Protein AF-A0A2P6N8T9-F1 (afdb_monomer_lite)

pLDDT: mean 80.25, std 14.9, range [38.75, 97.69]

Radius of gyration: 28.56 Å; chains: 1; bounding box: 69×52×88 Å

Sequence (297 aa):
MPVEGLPLPDIPFAPVVKDMVCFDLGSYGQKDAIMMLKRRGIVDSWYQGAGETGSIDMIRWLEDNEIPHLSQDMSLDQFVGSMDTFRWGLEHSLRLPTFRYEALYEAALRAGCTEYKIMDYCLNALGHFVDAGRNFAPTPDTKFELKMINQVIQSAIDHKYLTRDTRFPAVFYLTVQHLPIIQWMHERQVLHPDFYLHAATEDALEIVQWANVYDKSDEQVYTVLINLSHDVTKYNIEVLEWLLQRRWKKSEAEVQQWFDKEYEDITKEWLEHLWEYGMDEERGRKRKKGEEEEEDE

Foldseek 3Di:
DDDPPDDDDDDPDDPVNLQVVLLVCLLVVVPVVVVVCVVVVDAYDSLLSCQLLQNVVSVVVCVVVVRDDPLVPDDLLSRLLEPNSSVVSVVRNPDDDPDDLLSNLQSNLVSLPLPVVSVVVSVVVCVVPPDPDDADDDDCPVPDDPVSVVSNVVSCVVVPVQALCDDHDLPDLDALVCQVVLVVCVVVNRHHLCPVLSCQQRLHQVSVVVSCVPDDDLVRSLVSQLVVCPDLVGHNLVNLLVSLCVQVVDDSVVSVVVVPDDSVPSDSVSSVCCNVPNPPPVVVVVVVVVVVVVVVD

Structure (mmCIF, N/CA/C/O backbone):
data_AF-A0A2P6N8T9-F1
#
_entry.id   AF-A0A2P6N8T9-F1
#
loop_
_atom_site.group_PDB
_atom_site.id
_atom_site.type_symbol
_atom_site.label_atom_id
_atom_site.label_alt_id
_atom_site.label_comp_id
_atom_site.label_asym_id
_atom_site.label_entity_id
_atom_site.label_seq_id
_atom_site.pdbx_PDB_ins_code
_atom_site.Cartn_x
_atom_site.Cartn_y
_atom_site.Cartn_z
_atom_site.occupancy
_atom_site.B_iso_or_equiv
_atom_site.auth_seq_id
_atom_site.auth_comp_id
_atom_site.auth_asym_id
_atom_site.auth_atom_id
_atom_site.pdbx_PDB_model_num
ATOM 1 N N . MET A 1 1 ? 14.075 26.321 -35.747 1.00 40.00 1 MET A N 1
ATOM 2 C CA . MET A 1 1 ? 15.440 26.241 -36.309 1.00 40.00 1 MET A CA 1
ATOM 3 C C . MET A 1 1 ? 16.387 26.943 -35.348 1.00 40.00 1 MET A C 1
ATOM 5 O O . MET A 1 1 ? 16.113 28.097 -35.039 1.00 40.00 1 MET A O 1
ATOM 9 N N . PRO A 1 2 ? 17.412 26.267 -34.805 1.00 46.03 2 PRO A N 1
ATOM 10 C CA . PRO A 1 2 ? 18.413 26.921 -33.970 1.00 46.03 2 PRO A CA 1
ATOM 11 C C . PRO A 1 2 ? 19.260 27.874 -34.823 1.00 46.03 2 PRO A C 1
ATOM 13 O O . PRO A 1 2 ? 19.568 27.576 -35.973 1.00 46.03 2 PRO A O 1
ATOM 16 N N . VAL A 1 3 ? 19.592 29.036 -34.264 1.00 49.53 3 VAL A N 1
ATOM 17 C CA . VAL A 1 3 ? 20.449 30.042 -34.901 1.00 49.53 3 VAL A CA 1
ATOM 18 C C . VAL A 1 3 ? 21.892 29.544 -34.813 1.00 49.53 3 VAL A C 1
ATOM 20 O O . VAL A 1 3 ? 22.428 29.413 -33.713 1.00 49.53 3 VAL A O 1
ATOM 23 N N . GLU A 1 4 ? 22.507 29.222 -35.952 1.00 55.16 4 GLU A N 1
ATOM 24 C CA . GLU A 1 4 ? 23.933 28.887 -36.013 1.00 55.16 4 GLU A CA 1
ATOM 25 C C . GLU A 1 4 ? 24.763 30.071 -35.488 1.00 55.16 4 GLU A C 1
ATOM 27 O O . GLU A 1 4 ? 24.636 31.191 -35.977 1.00 55.16 4 GLU A O 1
ATOM 32 N N . GLY A 1 5 ? 25.605 29.832 -34.477 1.00 68.00 5 GLY A N 1
ATOM 33 C CA . GLY A 1 5 ? 26.621 30.793 -34.025 1.00 68.00 5 GLY A CA 1
ATOM 34 C C . GLY A 1 5 ? 26.432 31.414 -32.638 1.00 68.00 5 GLY A C 1
ATOM 35 O O . GLY A 1 5 ? 27.324 32.133 -32.195 1.00 68.00 5 GLY A O 1
ATOM 36 N N . LEU A 1 6 ? 25.343 31.132 -31.915 1.00 51.69 6 LEU A N 1
ATOM 37 C CA . LEU A 1 6 ? 25.253 31.508 -30.498 1.00 51.69 6 LEU A CA 1
ATOM 38 C C . LEU A 1 6 ? 25.839 30.395 -29.613 1.00 51.69 6 LEU A C 1
ATOM 40 O O . LEU A 1 6 ? 25.449 29.236 -29.785 1.00 51.69 6 LEU A O 1
ATOM 44 N N . PRO A 1 7 ? 26.749 30.707 -28.664 1.00 58.75 7 PRO A N 1
ATOM 45 C CA . PRO A 1 7 ? 27.170 29.735 -27.665 1.00 58.75 7 PRO A CA 1
ATOM 46 C C . PRO A 1 7 ? 25.928 29.285 -26.897 1.00 58.75 7 PRO A C 1
ATOM 48 O O . PRO A 1 7 ? 25.202 30.099 -26.323 1.00 58.75 7 PRO A O 1
ATOM 51 N N . LEU A 1 8 ? 25.641 27.985 -26.958 1.00 57.28 8 LEU A N 1
ATOM 52 C CA . LEU A 1 8 ? 24.518 27.406 -26.236 1.00 57.28 8 LEU A CA 1
ATOM 53 C C . LEU A 1 8 ? 24.784 27.606 -24.739 1.00 57.28 8 LEU A C 1
ATOM 55 O O . LEU A 1 8 ? 25.859 27.218 -24.285 1.00 57.28 8 LEU A O 1
ATOM 59 N N . PRO A 1 9 ? 23.854 28.213 -23.981 1.00 63.72 9 PRO A N 1
ATOM 60 C CA . PRO A 1 9 ? 24.055 28.426 -22.557 1.00 63.72 9 PRO A CA 1
ATOM 61 C C . PRO A 1 9 ? 24.313 27.082 -21.874 1.00 63.72 9 PRO A C 1
ATOM 63 O O . PRO A 1 9 ? 23.620 26.094 -22.169 1.00 63.72 9 PRO A O 1
ATOM 66 N N . ASP A 1 10 ? 25.307 27.055 -20.981 1.00 72.19 10 ASP A N 1
ATOM 67 C CA . ASP A 1 10 ? 25.461 25.983 -20.004 1.00 72.19 10 ASP A CA 1
ATOM 68 C C . ASP A 1 10 ? 24.122 25.871 -19.288 1.00 72.19 10 ASP A C 1
ATOM 70 O O . ASP A 1 10 ? 23.645 26.842 -18.701 1.00 72.19 10 ASP A O 1
ATOM 74 N N . ILE A 1 11 ? 23.459 24.724 -19.422 1.00 66.69 11 ILE A N 1
ATOM 75 C CA . ILE A 1 11 ? 22.227 24.468 -18.686 1.00 66.69 11 ILE A CA 1
ATOM 76 C C . ILE A 1 11 ? 22.672 23.779 -17.398 1.00 66.69 11 ILE A C 1
ATOM 78 O O . ILE A 1 11 ? 23.047 22.605 -17.458 1.00 66.69 11 ILE A O 1
ATOM 82 N N . PRO A 1 12 ? 22.686 24.473 -16.246 1.00 73.12 12 PRO A N 1
ATOM 83 C CA . PRO A 1 12 ? 23.030 23.858 -14.979 1.00 73.12 12 PRO A CA 1
ATOM 84 C C . PRO A 1 12 ? 21.826 23.047 -14.505 1.00 73.12 12 PRO A C 1
ATOM 86 O O . PRO A 1 12 ? 21.065 23.477 -13.640 1.00 73.12 12 PRO A O 1
ATOM 89 N N . PHE A 1 13 ? 21.616 21.870 -15.089 1.00 74.00 13 PHE A N 1
ATOM 90 C CA . PHE A 1 13 ? 20.754 20.900 -14.436 1.00 74.00 13 PHE A CA 1
ATOM 91 C C . PHE A 1 13 ? 21.464 20.447 -13.164 1.00 74.00 13 PHE A C 1
ATOM 93 O O . PHE A 1 13 ? 22.600 19.971 -13.208 1.00 74.00 13 PHE A O 1
ATOM 100 N N . ALA A 1 14 ? 20.792 20.588 -12.022 1.00 82.31 14 ALA A N 1
ATOM 101 C CA . ALA A 1 14 ? 21.169 19.805 -10.857 1.00 82.31 14 ALA A CA 1
ATOM 102 C C . ALA A 1 14 ? 21.139 18.315 -11.262 1.00 82.31 14 ALA A C 1
ATOM 104 O O . ALA A 1 14 ? 20.230 17.938 -12.007 1.00 82.31 14 ALA A O 1
ATOM 105 N N . PRO A 1 15 ? 22.078 17.469 -10.796 1.00 79.94 15 PRO A N 1
ATOM 106 C CA . PRO A 1 15 ? 22.181 16.072 -11.231 1.00 79.94 15 PRO A CA 1
ATOM 107 C C . PRO A 1 15 ? 20.842 15.318 -11.226 1.00 79.94 15 PRO A C 1
ATOM 109 O O . PRO A 1 15 ? 20.469 14.735 -12.233 1.00 79.94 15 PRO A O 1
ATOM 112 N N . VAL A 1 16 ? 20.048 15.471 -10.160 1.00 76.38 16 VAL A N 1
ATOM 113 C CA . VAL A 1 16 ? 18.721 14.840 -10.010 1.00 76.38 16 VAL A CA 1
ATOM 114 C C . VAL A 1 16 ? 17.726 15.259 -11.101 1.00 76.38 16 VAL A C 1
ATOM 116 O O . VAL A 1 16 ? 16.945 14.446 -11.584 1.00 76.38 16 VAL A O 1
ATOM 119 N N . VAL A 1 17 ? 17.744 16.531 -11.509 1.00 83.44 17 VAL A N 1
ATOM 120 C CA . VAL A 1 17 ? 16.856 17.032 -12.571 1.00 83.44 17 VAL A CA 1
ATOM 121 C C . VAL A 1 17 ? 17.297 16.491 -13.930 1.00 83.44 17 VAL A C 1
ATOM 123 O O . VAL A 1 17 ? 16.458 16.261 -14.796 1.00 83.44 17 VAL A O 1
ATOM 126 N N . LYS A 1 18 ? 18.604 16.268 -14.114 1.00 84.94 18 LYS A N 1
ATOM 127 C CA . LYS A 1 18 ? 19.162 15.723 -15.354 1.00 84.94 18 LYS A CA 1
ATOM 128 C C . LYS A 1 18 ? 18.629 14.313 -15.609 1.00 84.94 18 LYS A C 1
ATOM 130 O O . LYS A 1 18 ? 18.049 14.084 -16.667 1.00 84.94 18 LYS A O 1
ATOM 135 N N . ASP A 1 19 ? 18.734 13.436 -14.613 1.00 84.06 19 ASP A N 1
ATOM 136 C CA . ASP A 1 19 ? 18.329 12.033 -14.733 1.00 84.06 19 ASP A CA 1
ATOM 137 C C . ASP A 1 19 ? 16.826 11.904 -15.017 1.00 84.06 19 ASP A C 1
ATOM 139 O O . ASP A 1 19 ? 16.428 11.122 -15.877 1.00 84.06 19 ASP A O 1
ATOM 143 N N . MET A 1 20 ? 15.993 12.718 -14.352 1.00 86.44 20 MET A N 1
ATOM 144 C CA . MET A 1 20 ? 14.539 12.737 -14.562 1.00 86.44 20 MET A CA 1
ATOM 145 C C . MET A 1 20 ? 14.161 13.235 -15.963 1.00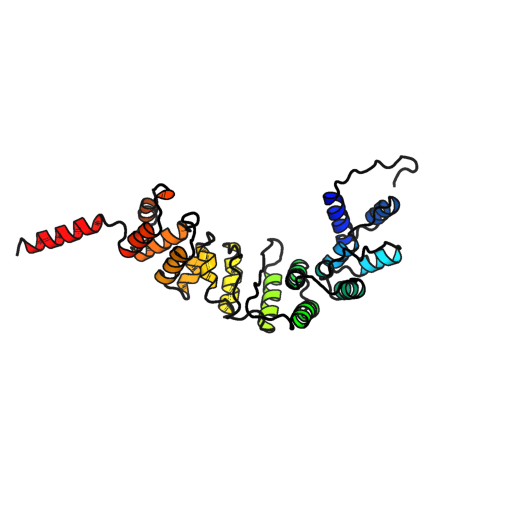 86.44 20 MET A C 1
ATOM 147 O O . MET A 1 20 ? 13.349 12.618 -16.644 1.00 86.44 20 MET A O 1
ATOM 151 N N . VAL A 1 21 ? 14.774 14.332 -16.424 1.00 89.31 21 VAL A N 1
ATOM 152 C CA . VAL A 1 21 ? 14.510 14.864 -17.770 1.00 89.31 21 VAL A CA 1
ATOM 153 C C . VAL A 1 21 ? 14.946 13.861 -18.831 1.00 89.31 21 VAL A C 1
ATOM 155 O O . VAL A 1 21 ? 14.214 13.626 -19.788 1.00 89.31 21 VAL A O 1
ATOM 158 N N . CYS A 1 22 ? 16.123 13.256 -18.685 1.00 90.19 22 CYS A N 1
ATOM 159 C CA . CYS A 1 22 ? 16.589 12.243 -19.623 1.00 90.19 22 CYS A CA 1
ATOM 160 C C . CYS A 1 22 ? 15.654 11.032 -19.637 1.00 90.19 22 CYS A C 1
ATOM 162 O O . CYS A 1 22 ? 15.240 10.608 -20.714 1.00 90.19 22 CYS A O 1
ATOM 164 N N . PHE A 1 23 ? 15.237 10.550 -18.472 1.00 91.06 23 PHE A N 1
ATOM 165 C CA . PHE A 1 23 ? 14.259 9.477 -18.368 1.00 91.06 23 PHE A CA 1
ATOM 166 C C . PHE A 1 23 ? 12.989 9.782 -19.178 1.00 91.06 23 PHE A C 1
ATOM 168 O O . PHE A 1 23 ? 12.651 9.042 -20.103 1.00 91.06 23 PHE A O 1
ATOM 175 N N . ASP A 1 24 ? 12.368 10.939 -18.931 1.00 92.94 24 ASP A N 1
ATOM 176 C CA . ASP A 1 24 ? 11.155 11.378 -19.626 1.00 92.94 24 ASP A CA 1
ATOM 177 C C . ASP A 1 24 ? 11.352 11.480 -21.145 1.00 92.94 24 ASP A C 1
ATOM 179 O O . ASP A 1 24 ? 10.496 11.059 -21.924 1.00 92.94 24 ASP A O 1
ATOM 183 N N . LEU A 1 25 ? 12.485 12.017 -21.608 1.00 94.75 25 LEU A N 1
ATOM 184 C CA . LEU A 1 25 ? 12.756 12.119 -23.045 1.00 94.75 25 LEU A CA 1
ATOM 185 C C . LEU A 1 25 ? 12.806 10.742 -23.722 1.00 94.75 25 LEU A C 1
ATOM 187 O O . LEU A 1 25 ? 12.334 10.613 -24.855 1.00 94.75 25 LEU A O 1
ATOM 191 N N . GLY A 1 26 ? 13.359 9.733 -23.041 1.00 94.06 26 GLY A N 1
ATOM 192 C CA . GLY A 1 26 ? 13.335 8.340 -23.490 1.00 94.06 26 GLY A CA 1
ATOM 193 C C . GLY A 1 26 ? 11.911 7.786 -23.529 1.00 94.06 26 GLY A C 1
ATOM 194 O O . GLY A 1 26 ? 11.468 7.318 -24.579 1.00 94.06 26 GLY A O 1
ATOM 195 N N . SER A 1 27 ? 11.175 7.936 -22.425 1.00 93.75 27 SER A N 1
ATOM 196 C CA . SER A 1 27 ? 9.789 7.475 -22.260 1.00 93.75 27 SER A CA 1
ATOM 197 C C . SER A 1 27 ? 8.833 8.055 -23.305 1.00 93.75 27 SER A C 1
ATOM 199 O O . SER A 1 27 ? 7.985 7.352 -23.851 1.00 93.75 27 SER A O 1
ATOM 201 N N . TYR A 1 28 ? 8.990 9.336 -23.645 1.00 94.88 28 TYR A N 1
ATOM 202 C CA . TYR A 1 28 ? 8.144 10.023 -24.625 1.00 94.88 28 TYR A CA 1
ATOM 203 C C . TYR A 1 28 ? 8.711 10.013 -26.053 1.00 94.88 28 TYR A C 1
ATOM 205 O O . TYR A 1 28 ? 8.157 10.681 -26.930 1.00 94.88 28 TYR A O 1
ATOM 213 N N . GLY A 1 29 ? 9.819 9.307 -26.305 1.00 95.19 29 GLY A N 1
ATOM 214 C CA . GLY A 1 29 ? 10.416 9.187 -27.638 1.00 95.19 29 GLY A CA 1
ATOM 215 C C . GLY A 1 29 ? 10.863 10.521 -28.252 1.00 95.19 29 GLY A C 1
ATOM 216 O O . GLY A 1 29 ? 10.739 10.727 -29.462 1.00 95.19 29 GLY A O 1
ATOM 217 N N . GLN A 1 30 ? 11.370 11.451 -27.439 1.00 96.31 30 GLN A N 1
ATOM 218 C CA . GLN A 1 30 ? 11.729 12.822 -27.835 1.00 96.31 30 GLN A CA 1
ATOM 219 C C . GLN A 1 30 ? 13.102 12.887 -28.531 1.00 96.31 30 GLN A C 1
ATOM 221 O O . GLN A 1 30 ? 14.072 13.466 -28.033 1.00 96.31 30 GLN A O 1
ATOM 226 N N . LYS A 1 31 ? 13.178 12.287 -29.722 1.00 96.88 31 LYS A N 1
ATOM 227 C CA . LYS A 1 31 ? 14.404 12.068 -30.514 1.00 96.88 31 LYS A CA 1
ATOM 228 C C . LYS A 1 31 ? 15.238 13.332 -30.752 1.00 96.88 31 LYS A C 1
ATOM 230 O O . LYS A 1 31 ? 16.454 13.311 -30.565 1.00 96.88 31 LYS A O 1
ATOM 235 N N . ASP A 1 32 ? 14.601 14.447 -31.110 1.00 95.00 32 ASP A N 1
ATOM 236 C CA . ASP A 1 32 ? 15.304 15.705 -31.403 1.00 95.00 32 ASP A CA 1
ATOM 237 C C . ASP A 1 32 ? 16.000 16.287 -30.165 1.00 95.00 32 ASP A C 1
ATOM 239 O O . ASP A 1 32 ? 17.145 16.747 -30.236 1.00 95.00 32 ASP A O 1
ATOM 243 N N . ALA A 1 33 ? 15.327 16.234 -29.013 1.00 93.50 33 ALA A N 1
ATOM 244 C CA . ALA A 1 33 ? 15.874 16.697 -27.744 1.00 93.50 33 ALA A CA 1
ATOM 245 C C . ALA A 1 33 ? 17.038 15.808 -27.287 1.00 93.50 33 ALA A C 1
ATOM 247 O O . ALA A 1 33 ? 18.084 16.325 -26.893 1.00 93.50 33 ALA A O 1
ATOM 248 N N . ILE A 1 34 ? 16.901 14.486 -27.427 1.00 94.69 34 ILE A N 1
ATOM 249 C CA . ILE A 1 34 ? 17.977 13.527 -27.143 1.00 94.69 34 ILE A CA 1
ATOM 250 C C . ILE A 1 34 ? 19.200 13.815 -28.019 1.00 94.69 34 ILE A C 1
ATOM 252 O O . ILE A 1 34 ? 20.309 13.937 -27.502 1.00 94.69 34 ILE A O 1
ATOM 256 N N . MET A 1 35 ? 19.023 14.030 -29.328 1.00 94.44 35 MET A N 1
ATOM 257 C CA . MET A 1 35 ? 20.141 14.358 -30.224 1.00 94.44 35 MET A CA 1
ATOM 258 C C . MET A 1 35 ? 20.804 15.694 -29.884 1.00 94.44 35 MET A C 1
ATOM 260 O O . MET A 1 35 ? 22.029 15.820 -29.980 1.00 94.44 35 MET A O 1
ATOM 264 N N . MET A 1 36 ? 20.024 16.694 -29.466 1.00 92.38 36 MET A N 1
ATOM 265 C CA . MET A 1 36 ? 20.571 17.957 -28.975 1.00 92.38 36 MET A CA 1
ATOM 266 C C . MET A 1 36 ? 21.449 17.737 -27.735 1.00 92.38 36 MET A C 1
ATOM 268 O O . MET A 1 36 ? 22.544 18.297 -27.671 1.00 92.38 36 MET A O 1
ATOM 272 N N . LEU A 1 37 ? 20.995 16.933 -26.769 1.00 90.31 37 LEU A N 1
ATOM 273 C CA . LEU A 1 37 ? 21.741 16.629 -25.543 1.00 90.31 37 LEU A CA 1
ATOM 274 C C . LEU A 1 37 ? 22.988 15.780 -25.828 1.00 90.31 37 LEU A C 1
ATOM 276 O O . LEU A 1 37 ? 24.071 16.112 -25.340 1.00 90.31 37 LEU A O 1
ATOM 280 N N . LYS A 1 38 ? 22.882 14.782 -26.714 1.00 91.25 38 LYS A N 1
ATOM 281 C CA . LYS A 1 38 ? 24.012 13.962 -27.175 1.00 91.25 38 LYS A CA 1
ATOM 282 C C . LYS A 1 38 ? 25.145 14.823 -27.737 1.00 91.25 38 LYS A C 1
ATOM 284 O O . LYS A 1 38 ? 26.304 14.629 -27.383 1.00 91.25 38 LYS A O 1
ATOM 289 N N . ARG A 1 39 ? 24.827 15.816 -28.580 1.00 90.94 39 ARG A N 1
ATOM 290 C CA . ARG A 1 39 ? 25.823 16.745 -29.161 1.00 90.94 39 ARG A CA 1
ATOM 291 C C . ARG A 1 39 ? 26.567 17.574 -28.114 1.00 90.94 39 ARG A C 1
ATOM 293 O O . ARG A 1 39 ? 27.643 18.084 -28.405 1.00 90.94 39 ARG A O 1
ATOM 300 N N . ARG A 1 40 ? 26.006 17.704 -26.910 1.00 86.75 40 ARG A N 1
ATOM 301 C CA . ARG A 1 40 ? 26.637 18.366 -25.762 1.00 86.75 40 ARG A CA 1
ATOM 302 C C . ARG A 1 40 ? 27.416 17.398 -24.863 1.00 86.75 40 ARG A C 1
ATOM 304 O O . ARG A 1 40 ? 27.881 17.809 -23.809 1.00 86.75 40 ARG A O 1
ATOM 311 N N . GLY A 1 41 ? 27.543 16.127 -25.250 1.00 88.00 41 GLY A N 1
ATOM 312 C CA . GLY A 1 41 ? 28.216 15.097 -24.456 1.00 88.00 41 GLY A CA 1
ATOM 313 C C . GLY A 1 41 ? 27.395 14.592 -23.268 1.00 88.00 41 GLY A C 1
ATOM 314 O O . GLY A 1 41 ? 27.938 13.914 -22.401 1.00 88.00 41 GLY A O 1
ATOM 315 N N . ILE A 1 42 ? 26.100 14.913 -23.210 1.00 85.06 42 ILE A N 1
ATOM 316 C CA . ILE A 1 42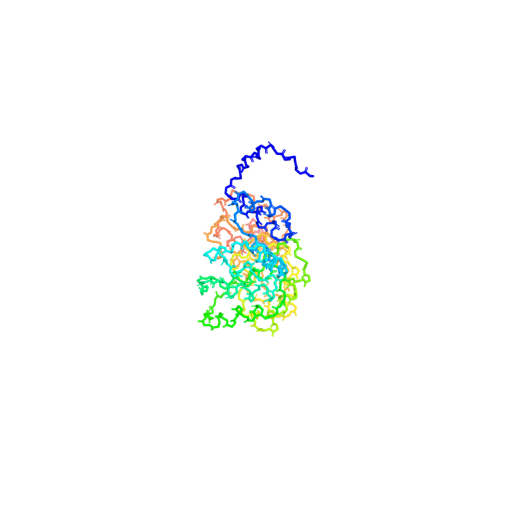 ? 25.196 14.357 -22.204 1.00 85.06 42 ILE A CA 1
ATOM 317 C C . ILE A 1 42 ? 24.733 13.001 -22.733 1.00 85.06 42 ILE A C 1
ATOM 319 O O . ILE A 1 42 ? 24.086 12.943 -23.773 1.00 85.06 42 ILE A O 1
ATOM 323 N N . VAL A 1 43 ? 25.101 11.930 -22.035 1.00 81.19 43 VAL A N 1
ATOM 324 C CA . VAL A 1 43 ? 24.631 10.556 -22.253 1.00 81.19 43 VAL A CA 1
ATOM 325 C C . VAL A 1 43 ? 24.061 10.083 -20.925 1.00 81.19 43 VAL A C 1
ATOM 327 O O . VAL A 1 43 ? 24.694 10.305 -19.890 1.00 81.19 43 VAL A O 1
ATOM 330 N N . ASP A 1 44 ? 22.850 9.535 -20.945 1.00 83.62 44 ASP A N 1
ATOM 331 C CA . ASP A 1 44 ? 22.045 9.402 -19.732 1.00 83.62 44 ASP A CA 1
ATOM 332 C C . ASP A 1 44 ? 20.947 8.325 -19.853 1.00 83.62 44 ASP A C 1
ATOM 334 O O . ASP A 1 44 ? 20.944 7.539 -20.804 1.00 83.62 44 ASP A O 1
ATOM 338 N N . SER A 1 45 ? 20.014 8.313 -18.901 1.00 85.94 45 SER A N 1
ATOM 339 C CA . SER A 1 45 ? 18.965 7.328 -18.612 1.00 85.94 45 SER A CA 1
ATOM 340 C C . SER A 1 45 ? 17.870 7.110 -19.683 1.00 85.94 45 SER A C 1
ATOM 342 O O . SER A 1 45 ? 16.765 6.652 -19.382 1.00 85.94 45 SER A O 1
ATOM 344 N N . TRP A 1 46 ? 18.144 7.414 -20.956 1.00 93.00 46 TRP A N 1
ATOM 345 C CA . TRP A 1 46 ? 17.168 7.316 -22.052 1.00 93.00 46 TRP A CA 1
ATOM 346 C C . TRP A 1 46 ? 16.690 5.883 -22.308 1.00 93.00 46 TRP A C 1
ATOM 348 O O . TRP A 1 46 ? 15.525 5.674 -22.649 1.00 93.00 46 TRP A O 1
ATOM 358 N N . TYR A 1 47 ? 17.580 4.900 -22.138 1.00 94.56 47 TYR A N 1
ATOM 359 C CA . TYR A 1 47 ? 17.243 3.483 -22.294 1.00 94.56 47 TYR A CA 1
ATOM 360 C C . TYR A 1 47 ? 16.262 3.017 -21.216 1.00 94.56 47 TYR A C 1
ATOM 362 O O . TYR A 1 47 ? 15.329 2.291 -21.544 1.00 94.56 47 TYR A O 1
ATOM 370 N N . GLN A 1 48 ? 16.428 3.466 -19.965 1.00 92.38 48 GLN A N 1
ATOM 371 C CA . GLN A 1 48 ? 15.511 3.143 -18.870 1.00 92.38 48 GLN A CA 1
ATOM 372 C C . GLN A 1 48 ? 14.098 3.670 -19.155 1.00 92.38 48 GLN A C 1
ATOM 374 O O . GLN A 1 48 ? 13.143 2.912 -19.052 1.00 92.38 48 GLN A O 1
ATOM 379 N N . GLY A 1 49 ? 13.958 4.923 -19.601 1.00 93.31 49 GLY A N 1
ATOM 380 C CA . GLY A 1 49 ? 12.637 5.467 -19.945 1.00 93.31 49 GLY A CA 1
ATOM 381 C C . GLY A 1 49 ? 11.967 4.728 -21.113 1.00 93.31 49 GLY A C 1
ATOM 382 O O . GLY A 1 49 ? 10.782 4.382 -21.074 1.00 93.31 49 GLY A O 1
ATOM 383 N N . ALA A 1 50 ? 12.740 4.399 -22.154 1.00 95.88 50 ALA A N 1
ATOM 384 C CA . ALA A 1 50 ? 12.246 3.588 -23.269 1.00 95.88 50 ALA A CA 1
ATOM 385 C C . ALA A 1 50 ? 11.850 2.165 -22.828 1.00 95.88 50 ALA A C 1
ATOM 387 O O . ALA A 1 50 ? 10.865 1.614 -23.319 1.00 95.88 50 ALA A O 1
ATOM 388 N N . GLY A 1 51 ? 12.598 1.575 -21.895 1.00 94.19 51 GLY A N 1
ATOM 389 C CA . GLY A 1 51 ? 12.309 0.266 -21.322 1.00 94.19 51 GLY A CA 1
ATOM 390 C C . GLY A 1 51 ? 11.047 0.248 -20.456 1.00 94.19 51 GLY A C 1
ATOM 391 O O . GLY A 1 51 ? 10.245 -0.680 -20.586 1.00 94.19 51 GLY A O 1
ATOM 392 N N . GLU A 1 52 ? 10.836 1.268 -19.617 1.00 91.31 52 GLU A N 1
ATOM 393 C CA . GLU A 1 52 ? 9.691 1.337 -18.698 1.00 91.31 52 GLU A CA 1
ATOM 394 C C . GLU A 1 52 ? 8.392 1.494 -19.490 1.00 91.31 52 GLU A C 1
ATOM 396 O O . GLU A 1 52 ? 7.376 0.884 -19.171 1.00 91.31 52 GLU A O 1
ATOM 401 N N . THR A 1 53 ? 8.448 2.242 -20.591 1.00 92.38 53 THR A N 1
ATOM 402 C CA . THR A 1 53 ? 7.314 2.425 -21.508 1.00 92.38 53 THR A CA 1
ATOM 403 C C . THR A 1 53 ? 7.118 1.278 -22.500 1.00 92.38 53 THR A C 1
ATOM 405 O O . THR A 1 53 ? 6.170 1.306 -23.284 1.00 92.38 53 THR A O 1
ATOM 408 N N . GLY A 1 54 ? 7.999 0.271 -22.502 1.00 94.44 54 GLY A N 1
ATOM 409 C CA . GLY A 1 54 ? 7.903 -0.873 -23.412 1.00 94.44 54 GLY A CA 1
ATOM 410 C C . GLY A 1 54 ? 8.236 -0.542 -24.872 1.00 94.44 54 GLY A C 1
ATOM 411 O O . GLY A 1 54 ? 7.860 -1.277 -25.784 1.00 94.44 54 GLY A O 1
ATOM 412 N N . SER A 1 55 ? 8.940 0.563 -25.125 1.00 96.25 55 SER A N 1
ATOM 413 C CA . SER A 1 55 ? 9.221 1.077 -26.467 1.00 96.25 55 SER A CA 1
ATOM 414 C C . SER A 1 55 ? 10.510 0.492 -27.058 1.00 96.25 55 SER A C 1
ATOM 416 O O . SER A 1 55 ? 11.554 1.148 -27.123 1.00 96.25 55 SER A O 1
ATOM 418 N N . ILE A 1 56 ? 10.443 -0.751 -27.549 1.00 96.62 56 ILE A N 1
ATOM 419 C CA . ILE A 1 56 ? 11.593 -1.408 -28.203 1.00 96.62 56 ILE A CA 1
ATOM 420 C C . ILE A 1 56 ? 12.086 -0.643 -29.442 1.00 96.62 56 ILE A C 1
ATOM 422 O O . ILE A 1 56 ? 13.281 -0.615 -29.727 1.00 96.62 56 ILE A O 1
ATOM 426 N N . ASP A 1 57 ? 11.189 0.037 -30.159 1.00 97.62 57 ASP A N 1
ATOM 427 C CA . ASP A 1 57 ? 11.554 0.864 -31.312 1.00 97.62 57 ASP A CA 1
ATOM 428 C C . ASP A 1 57 ? 12.389 2.080 -30.903 1.00 97.62 57 ASP A C 1
ATOM 430 O O . ASP A 1 57 ? 13.273 2.507 -31.649 1.00 97.62 57 ASP A O 1
ATOM 434 N N . MET A 1 58 ? 12.139 2.637 -29.714 1.00 97.31 58 MET A N 1
ATOM 435 C CA . MET A 1 58 ? 12.961 3.717 -29.184 1.00 97.31 58 MET A CA 1
ATOM 436 C C . MET A 1 58 ? 14.339 3.203 -28.759 1.00 97.31 58 MET A C 1
ATOM 438 O O . MET A 1 58 ? 15.332 3.849 -29.082 1.00 97.31 58 MET A O 1
ATOM 442 N N . ILE A 1 59 ? 14.420 2.023 -28.133 1.00 96.56 59 ILE A N 1
ATOM 443 C CA . ILE A 1 59 ? 15.698 1.358 -27.814 1.00 96.56 59 ILE A CA 1
ATOM 444 C C . ILE A 1 59 ? 16.533 1.144 -29.083 1.00 96.56 59 ILE A C 1
ATOM 446 O O . ILE A 1 59 ? 17.682 1.581 -29.139 1.00 96.56 59 ILE A O 1
ATOM 450 N N . ARG A 1 60 ? 15.941 0.565 -30.135 1.00 96.88 60 ARG A N 1
ATOM 451 C CA . ARG A 1 60 ? 16.614 0.374 -31.433 1.00 96.88 60 ARG A CA 1
ATOM 452 C C . ARG A 1 60 ? 17.064 1.694 -32.042 1.00 96.88 60 ARG A C 1
ATOM 454 O O . ARG A 1 60 ? 18.181 1.802 -32.529 1.00 96.88 60 ARG A O 1
ATOM 461 N N . TRP A 1 61 ? 16.225 2.728 -31.972 1.00 97.69 61 TRP A N 1
ATOM 462 C CA . TRP A 1 61 ? 16.597 4.051 -32.462 1.00 97.69 61 TRP A CA 1
ATOM 463 C C . TRP A 1 61 ? 17.803 4.634 -31.708 1.00 97.69 61 TRP A C 1
ATOM 465 O O . TRP A 1 61 ? 18.654 5.263 -32.339 1.00 97.69 61 TRP A O 1
ATOM 475 N N . LEU A 1 62 ? 17.905 4.431 -30.389 1.00 96.00 62 LEU A N 1
ATOM 476 C CA . LEU A 1 62 ? 19.075 4.849 -29.608 1.00 96.00 62 LEU A CA 1
ATOM 477 C C . LEU A 1 62 ? 20.344 4.117 -30.087 1.00 96.00 62 LEU A C 1
ATOM 479 O O . LEU A 1 62 ? 21.377 4.759 -30.295 1.00 96.00 62 LEU A O 1
ATOM 483 N N . GLU A 1 63 ? 20.251 2.807 -30.332 1.00 94.88 63 GLU A N 1
ATOM 484 C CA . GLU A 1 63 ? 21.356 1.983 -30.848 1.00 94.88 63 GLU A CA 1
ATOM 485 C C . GLU A 1 63 ? 21.792 2.403 -32.257 1.00 94.88 63 GLU A C 1
ATOM 487 O O . GLU A 1 63 ? 22.978 2.645 -32.483 1.00 94.88 63 GLU A O 1
ATOM 492 N N . ASP A 1 64 ? 20.838 2.577 -33.178 1.00 96.69 64 ASP A N 1
ATOM 493 C CA . ASP A 1 64 ? 21.074 3.024 -34.559 1.00 96.69 64 ASP A CA 1
ATOM 494 C C . ASP A 1 64 ? 21.755 4.397 -34.616 1.00 96.69 64 ASP A C 1
ATOM 496 O O . ASP A 1 64 ? 22.454 4.728 -35.575 1.00 96.69 64 ASP A O 1
ATOM 500 N N . ASN A 1 65 ? 21.547 5.216 -33.584 1.00 95.62 65 ASN A N 1
ATOM 501 C CA . ASN A 1 65 ? 22.170 6.525 -33.447 1.00 95.62 65 ASN A CA 1
ATOM 502 C C . ASN A 1 65 ? 23.433 6.485 -32.590 1.00 95.62 65 ASN A C 1
ATOM 504 O O . ASN A 1 65 ? 23.878 7.551 -32.171 1.00 95.62 65 ASN A O 1
ATOM 508 N N . GLU A 1 66 ? 24.024 5.316 -32.330 1.00 93.62 66 GLU A N 1
ATOM 509 C CA . GLU A 1 66 ? 25.277 5.140 -31.582 1.00 93.62 66 GLU A CA 1
ATOM 510 C C . GLU A 1 66 ? 25.247 5.867 -30.230 1.00 93.62 66 GLU A C 1
ATOM 512 O O . GLU A 1 66 ? 26.164 6.620 -29.868 1.00 93.62 66 GLU A O 1
ATOM 517 N N . ILE A 1 67 ? 24.127 5.759 -29.520 1.00 91.50 67 ILE A N 1
ATOM 518 C CA . ILE A 1 67 ? 24.012 6.270 -28.162 1.00 91.50 67 ILE A CA 1
ATOM 519 C C . ILE A 1 67 ? 24.525 5.184 -27.208 1.00 91.50 67 ILE A C 1
ATOM 521 O O . ILE A 1 67 ? 24.030 4.060 -27.251 1.00 91.50 67 ILE A O 1
ATOM 525 N N . PRO A 1 68 ? 25.516 5.476 -26.345 1.00 87.75 68 PRO A N 1
ATOM 526 C CA . PRO A 1 68 ? 26.006 4.483 -25.400 1.00 87.75 68 PRO A CA 1
ATOM 527 C C . PRO A 1 68 ? 24.923 4.140 -24.378 1.00 87.75 68 PRO A C 1
ATOM 529 O O . PRO A 1 68 ? 24.344 5.040 -23.770 1.00 87.75 68 PRO A O 1
ATOM 532 N N . HIS A 1 69 ? 24.708 2.852 -24.125 1.00 83.12 69 HIS A N 1
ATOM 533 C CA . HIS A 1 69 ? 23.975 2.402 -22.947 1.00 83.12 69 HIS A CA 1
ATOM 534 C C . HIS A 1 69 ? 24.954 2.248 -21.771 1.00 83.12 69 HIS A C 1
ATOM 536 O O . HIS A 1 69 ? 25.985 1.578 -21.876 1.00 83.12 69 HIS A O 1
ATOM 542 N N . LEU A 1 70 ? 24.662 2.884 -20.635 1.00 74.75 70 LEU A N 1
ATOM 543 C CA . LEU A 1 70 ? 25.493 2.803 -19.429 1.00 74.75 70 LEU A CA 1
ATOM 544 C C . LEU A 1 70 ? 25.157 1.516 -18.658 1.00 74.75 70 LEU A C 1
ATOM 546 O O . LEU A 1 70 ? 24.371 1.512 -17.715 1.00 74.75 70 LEU A O 1
ATOM 550 N N . SER A 1 71 ? 25.749 0.398 -19.083 1.00 64.50 71 SER A N 1
ATOM 551 C CA . SER A 1 71 ? 25.436 -0.959 -18.596 1.00 64.50 71 SER A CA 1
ATOM 552 C C . SER A 1 71 ? 25.653 -1.201 -17.100 1.00 64.50 71 SER A C 1
ATOM 554 O O . SER A 1 71 ? 25.096 -2.155 -16.560 1.00 64.50 71 SER A O 1
ATOM 556 N N . GLN A 1 72 ? 26.442 -0.368 -16.416 1.00 67.06 72 GLN A N 1
ATOM 557 C CA . GLN A 1 72 ? 26.707 -0.531 -14.982 1.00 67.06 72 GLN A CA 1
ATOM 558 C C . GLN A 1 72 ? 25.544 -0.064 -14.094 1.00 67.06 72 GLN A C 1
ATOM 560 O O . GLN A 1 72 ? 25.423 -0.570 -12.978 1.00 67.06 72 GLN A O 1
ATOM 565 N N . ASP A 1 73 ? 24.670 0.803 -14.616 1.00 71.94 73 ASP A N 1
ATOM 566 C CA . ASP A 1 73 ? 23.594 1.454 -13.854 1.00 71.94 73 ASP A CA 1
ATOM 567 C C . ASP A 1 73 ? 22.186 1.092 -14.365 1.00 71.94 73 ASP A C 1
ATOM 569 O O . ASP A 1 73 ? 21.178 1.580 -13.852 1.00 71.94 73 ASP A O 1
ATOM 573 N N . MET A 1 74 ? 22.085 0.228 -15.381 1.00 81.38 74 MET A N 1
ATOM 574 C CA . MET A 1 74 ? 20.790 -0.218 -15.895 1.00 81.38 74 MET A CA 1
ATOM 575 C C . MET A 1 74 ? 20.187 -1.289 -14.988 1.00 81.38 74 MET A C 1
ATOM 577 O O . MET A 1 74 ? 20.694 -2.411 -14.904 1.00 81.38 74 MET A O 1
ATOM 581 N N . SER A 1 75 ? 19.071 -0.946 -14.345 1.00 85.19 75 SER A N 1
ATOM 582 C CA . SER A 1 75 ? 18.248 -1.925 -13.648 1.00 85.19 75 SER A CA 1
ATOM 583 C C . SER A 1 75 ? 17.268 -2.606 -14.595 1.00 85.19 75 SER A C 1
ATOM 585 O O . SER A 1 75 ? 16.594 -1.939 -15.375 1.00 85.19 75 SER A O 1
ATOM 587 N N . LEU A 1 76 ? 17.131 -3.927 -14.465 1.00 87.31 76 LEU A N 1
ATOM 588 C CA . LEU A 1 76 ? 16.169 -4.716 -15.229 1.00 87.31 76 LEU A CA 1
ATOM 589 C C . LEU A 1 76 ? 14.709 -4.308 -14.949 1.00 87.31 76 LEU A C 1
ATOM 591 O O . LEU A 1 76 ? 13.865 -4.443 -15.832 1.00 87.31 76 LEU A O 1
ATOM 595 N N . ASP A 1 77 ? 14.411 -3.764 -13.761 1.00 86.06 77 ASP A N 1
ATOM 596 C CA . ASP A 1 77 ? 13.068 -3.251 -13.438 1.00 86.06 77 ASP A CA 1
ATOM 597 C C . ASP A 1 77 ? 12.631 -2.073 -14.306 1.00 86.06 77 ASP A C 1
ATOM 599 O O . ASP A 1 77 ? 11.440 -1.867 -14.497 1.00 86.06 77 ASP A O 1
ATOM 603 N N . GLN A 1 78 ? 13.576 -1.400 -14.956 1.00 90.12 78 GLN A N 1
ATOM 604 C CA . GLN A 1 78 ? 13.297 -0.336 -15.913 1.00 90.12 78 GLN A CA 1
ATOM 605 C C . GLN A 1 78 ? 13.008 -0.859 -17.323 1.00 90.12 78 GLN A C 1
ATOM 607 O O . GLN A 1 78 ? 12.865 -0.062 -18.232 1.00 90.12 78 GLN A O 1
ATOM 612 N N . PHE A 1 79 ? 12.959 -2.174 -17.553 1.00 92.44 79 PHE A N 1
ATOM 613 C CA . PHE A 1 79 ? 12.746 -2.753 -18.890 1.00 92.44 79 PHE A CA 1
ATOM 614 C C . PHE A 1 79 ? 11.493 -3.622 -18.985 1.00 92.44 79 PHE A C 1
ATOM 616 O O . PHE A 1 79 ? 11.277 -4.312 -19.978 1.00 92.44 79 PHE A O 1
ATOM 623 N N . VAL A 1 80 ? 10.643 -3.574 -17.968 1.00 90.50 80 VAL A N 1
ATOM 624 C CA . VAL A 1 80 ? 9.441 -4.405 -17.840 1.00 90.50 80 VAL A CA 1
ATOM 625 C C . VAL A 1 80 ? 8.222 -3.887 -18.595 1.00 90.50 80 VAL A C 1
ATOM 627 O O . VAL A 1 80 ? 7.178 -4.519 -18.501 1.00 90.50 80 VAL A O 1
ATOM 630 N N . GLY A 1 81 ? 8.311 -2.779 -19.338 1.00 90.00 81 GLY A N 1
ATOM 631 C CA . GLY A 1 81 ? 7.157 -2.216 -20.050 1.00 90.00 81 GLY A CA 1
ATOM 632 C C . GLY A 1 81 ? 6.623 -3.085 -21.191 1.00 90.00 81 GLY A C 1
ATOM 633 O O . GLY A 1 81 ? 5.471 -2.943 -21.590 1.00 90.00 81 GLY A O 1
ATOM 634 N N . SER A 1 82 ? 7.437 -4.005 -21.710 1.00 91.62 82 SER A N 1
ATOM 635 C CA . SER A 1 82 ? 7.040 -5.030 -22.682 1.00 91.62 82 SER A CA 1
ATOM 636 C C . SER A 1 82 ? 7.968 -6.239 -22.591 1.00 91.62 82 SER A C 1
ATOM 638 O O . SER A 1 82 ? 9.092 -6.133 -22.090 1.00 91.62 82 SER A O 1
ATOM 640 N N . MET A 1 83 ? 7.562 -7.389 -23.133 1.00 89.50 83 MET A N 1
ATOM 641 C CA . MET A 1 83 ? 8.459 -8.551 -23.168 1.00 89.50 83 MET A CA 1
ATOM 642 C C . MET A 1 83 ? 9.697 -8.321 -24.050 1.00 89.50 83 MET A C 1
ATOM 644 O O . MET A 1 83 ? 10.763 -8.871 -23.766 1.00 89.50 83 MET A O 1
ATOM 648 N N . ASP A 1 84 ? 9.588 -7.519 -25.109 1.00 94.44 84 ASP A N 1
ATOM 649 C CA . ASP A 1 84 ? 10.711 -7.255 -26.011 1.00 94.44 84 ASP A CA 1
ATOM 650 C C . ASP A 1 84 ? 11.761 -6.349 -25.359 1.00 94.44 84 ASP A C 1
ATOM 652 O O . ASP A 1 84 ? 12.950 -6.670 -25.395 1.00 94.44 84 ASP A O 1
ATOM 656 N N . THR A 1 85 ? 11.336 -5.273 -24.687 1.00 94.38 85 THR A N 1
ATOM 657 C CA . THR A 1 85 ? 12.247 -4.443 -23.879 1.00 94.38 85 THR A CA 1
ATOM 658 C C . THR A 1 85 ? 12.857 -5.245 -22.740 1.00 94.38 85 THR A C 1
ATOM 660 O O . THR A 1 85 ? 14.043 -5.099 -22.463 1.00 94.38 85 THR A O 1
ATOM 663 N N . PHE A 1 86 ? 12.086 -6.142 -22.124 1.00 91.75 86 PHE A N 1
ATOM 664 C CA . PHE A 1 86 ? 12.562 -6.968 -21.022 1.00 91.75 86 PHE A CA 1
ATOM 665 C C . PHE A 1 86 ? 13.651 -7.946 -21.465 1.00 91.75 86 PHE A C 1
ATOM 667 O O . PHE A 1 86 ? 14.685 -8.062 -20.810 1.00 91.75 86 PHE A O 1
ATOM 674 N N . ARG A 1 87 ? 13.463 -8.611 -22.613 1.00 91.69 87 ARG A N 1
ATOM 675 C CA . ARG A 1 87 ? 14.499 -9.453 -23.236 1.00 91.69 87 ARG A CA 1
ATOM 676 C C . ARG A 1 87 ? 15.745 -8.655 -23.574 1.00 91.69 87 ARG A C 1
ATOM 678 O O . ARG A 1 87 ? 16.841 -9.107 -23.265 1.00 91.69 87 ARG A O 1
ATOM 685 N N . TRP A 1 88 ? 15.567 -7.470 -24.150 1.00 93.88 88 TRP A N 1
ATOM 686 C CA . TRP A 1 88 ? 16.685 -6.580 -24.426 1.00 93.88 88 TRP A CA 1
ATOM 687 C C . TRP A 1 88 ? 17.448 -6.244 -23.136 1.00 93.88 88 TRP A C 1
ATOM 689 O O . TRP A 1 88 ? 18.668 -6.393 -23.091 1.00 93.88 88 TRP A O 1
ATOM 699 N N . GLY A 1 89 ? 16.737 -5.898 -22.059 1.00 90.88 89 GLY A N 1
ATOM 700 C CA . GLY A 1 89 ? 17.325 -5.649 -20.743 1.00 90.88 89 GLY A CA 1
ATOM 701 C C . GLY A 1 89 ? 18.101 -6.858 -20.213 1.00 90.88 89 GLY A C 1
ATOM 702 O O . GLY A 1 89 ? 19.236 -6.711 -19.776 1.00 90.88 89 GLY A O 1
ATOM 703 N N . LEU A 1 90 ? 17.549 -8.071 -20.326 1.00 87.69 90 LEU A N 1
ATOM 704 C CA . LEU A 1 90 ? 18.233 -9.309 -19.926 1.00 87.69 90 LEU A CA 1
ATOM 705 C C . LEU A 1 90 ? 19.547 -9.551 -20.678 1.00 87.69 90 LEU A C 1
ATOM 707 O O . LEU A 1 90 ? 20.506 -10.039 -20.085 1.00 87.69 90 LEU A O 1
ATOM 711 N N . GLU A 1 91 ? 19.590 -9.231 -21.969 1.00 89.81 91 GLU A N 1
ATOM 712 C CA . GLU A 1 91 ? 20.779 -9.405 -22.808 1.00 89.81 91 GLU A CA 1
ATOM 713 C C . GLU A 1 91 ? 21.880 -8.377 -22.492 1.00 89.81 91 GLU A C 1
ATOM 715 O O . GLU A 1 91 ? 23.064 -8.673 -22.669 1.00 89.81 91 GLU A O 1
ATOM 720 N N . HIS A 1 92 ? 21.506 -7.193 -21.992 1.00 87.50 92 HIS A N 1
ATOM 721 C CA . HIS A 1 92 ? 22.409 -6.045 -21.829 1.00 87.50 92 HIS A CA 1
ATOM 722 C C . HIS A 1 92 ? 22.721 -5.682 -20.366 1.00 87.50 92 HIS A C 1
ATOM 724 O O . HIS A 1 92 ? 23.670 -4.937 -20.095 1.00 87.50 92 HIS A O 1
ATOM 730 N N . SER A 1 93 ? 21.985 -6.227 -19.397 1.00 79.25 93 SER A N 1
ATOM 731 C CA . SER A 1 93 ? 22.295 -6.106 -17.972 1.00 79.25 93 SER A CA 1
ATOM 732 C C . SER A 1 93 ? 23.433 -7.063 -17.589 1.00 79.25 93 SER A C 1
ATOM 734 O O . SER A 1 93 ? 23.247 -8.264 -17.420 1.00 79.25 93 SER A O 1
ATOM 736 N N . LEU A 1 94 ? 24.640 -6.516 -17.398 1.00 61.97 94 LEU A N 1
ATOM 737 C CA . LEU A 1 94 ? 25.872 -7.274 -17.102 1.00 61.97 94 LEU A CA 1
ATOM 738 C C . LEU A 1 94 ? 25.904 -7.949 -15.718 1.00 61.97 94 LEU A C 1
ATOM 740 O O . LEU A 1 94 ? 26.819 -8.723 -15.428 1.00 61.97 94 LEU A O 1
ATOM 744 N N . ARG A 1 95 ? 24.948 -7.646 -14.835 1.00 60.72 95 ARG A N 1
ATOM 745 C CA . ARG A 1 95 ? 24.851 -8.251 -13.505 1.00 60.72 95 ARG A CA 1
ATOM 746 C C . ARG A 1 95 ? 23.608 -9.125 -13.438 1.00 60.72 95 ARG A C 1
ATOM 748 O O . ARG A 1 95 ? 22.497 -8.621 -13.571 1.00 60.72 95 ARG A O 1
ATOM 755 N N . LEU A 1 96 ? 23.809 -10.416 -13.144 1.00 55.97 96 LEU A N 1
ATOM 756 C CA . LEU A 1 96 ? 22.750 -11.239 -12.558 1.00 55.97 96 LEU A CA 1
ATOM 757 C C . LEU A 1 96 ? 22.158 -10.448 -11.386 1.00 55.97 96 LEU A C 1
ATOM 759 O O . LEU A 1 96 ? 22.931 -9.878 -10.607 1.00 55.97 96 LEU A O 1
ATOM 763 N N . PRO A 1 97 ? 20.826 -10.361 -11.279 1.00 52.66 97 PRO A N 1
ATOM 764 C CA . PRO A 1 97 ? 20.194 -9.430 -10.372 1.00 52.66 97 PRO A CA 1
ATOM 765 C C . PRO A 1 97 ? 20.625 -9.746 -8.938 1.00 52.66 97 PRO A C 1
ATOM 767 O O . PRO A 1 97 ? 20.151 -10.688 -8.318 1.00 52.66 97 PRO A O 1
ATOM 770 N N . THR A 1 98 ? 21.462 -8.881 -8.364 1.00 50.56 98 THR A N 1
ATOM 771 C CA . THR A 1 98 ? 21.432 -8.614 -6.918 1.00 50.56 98 THR A CA 1
ATOM 772 C C . THR A 1 98 ? 20.135 -7.895 -6.523 1.00 50.56 98 THR A C 1
ATOM 774 O O . THR A 1 98 ? 19.961 -7.510 -5.370 1.00 50.56 98 THR A O 1
ATOM 777 N N . PHE A 1 99 ? 19.239 -7.676 -7.490 1.00 58.66 99 PHE A N 1
ATOM 778 C CA . PHE A 1 99 ? 17.950 -7.044 -7.326 1.00 58.66 99 PHE A CA 1
ATOM 779 C C . PHE A 1 99 ? 16.983 -7.919 -6.544 1.00 58.66 99 PHE A C 1
ATOM 781 O O . PHE A 1 99 ? 16.906 -9.138 -6.698 1.00 58.66 99 PHE A O 1
ATOM 788 N N . ARG A 1 100 ? 16.191 -7.227 -5.733 1.00 61.84 100 ARG A N 1
ATOM 789 C CA . ARG A 1 100 ? 14.956 -7.742 -5.165 1.00 61.84 100 ARG A CA 1
ATOM 790 C C . ARG A 1 100 ? 13.997 -7.958 -6.327 1.00 61.84 100 ARG A C 1
ATOM 792 O O . ARG A 1 100 ? 13.525 -6.989 -6.909 1.00 61.84 100 ARG A O 1
ATOM 799 N N . TYR A 1 101 ? 13.752 -9.205 -6.711 1.00 66.31 101 TYR A N 1
ATOM 800 C CA . TYR A 1 101 ? 12.772 -9.553 -7.747 1.00 66.31 101 TYR A CA 1
ATOM 801 C C . TYR A 1 101 ? 11.363 -9.008 -7.432 1.00 66.31 101 TYR A C 1
ATOM 803 O O . TYR A 1 101 ? 10.544 -8.870 -8.336 1.00 66.31 101 TYR A O 1
ATOM 811 N N . GLU A 1 102 ? 11.097 -8.652 -6.171 1.00 64.19 102 GLU A N 1
ATOM 812 C CA . GLU A 1 102 ? 9.944 -7.854 -5.750 1.00 64.19 102 GLU A CA 1
ATOM 813 C C . GLU A 1 102 ? 9.841 -6.540 -6.538 1.00 64.19 102 GLU A C 1
ATOM 815 O O . GLU A 1 102 ? 8.781 -6.240 -7.079 1.00 64.19 102 GLU A O 1
ATOM 820 N N . ALA A 1 103 ? 10.956 -5.817 -6.701 1.00 70.81 103 ALA A N 1
ATOM 821 C CA . ALA A 1 103 ? 11.003 -4.577 -7.473 1.00 70.81 103 ALA A CA 1
ATOM 822 C C . ALA A 1 103 ? 10.682 -4.817 -8.954 1.00 70.81 103 ALA A C 1
ATOM 824 O O . ALA A 1 103 ? 10.081 -3.964 -9.595 1.00 70.81 103 ALA A O 1
ATOM 825 N N . LEU A 1 104 ? 11.030 -5.994 -9.489 1.00 76.31 104 LEU A N 1
ATOM 826 C CA . LEU A 1 104 ? 10.753 -6.346 -10.879 1.00 76.31 104 LEU A CA 1
ATOM 827 C C . LEU A 1 104 ? 9.265 -6.624 -11.114 1.00 76.31 104 LEU A C 1
ATOM 829 O O . LEU A 1 104 ? 8.696 -6.173 -12.105 1.00 76.31 104 LEU A O 1
ATOM 833 N N . TYR A 1 105 ? 8.629 -7.344 -10.186 1.00 73.31 105 TYR A N 1
ATOM 834 C CA . TYR A 1 105 ? 7.189 -7.582 -10.227 1.00 73.31 105 TYR A CA 1
ATOM 835 C C . TYR A 1 105 ? 6.415 -6.270 -10.050 1.00 73.31 105 TYR A C 1
ATOM 837 O O . TYR A 1 105 ? 5.563 -5.955 -10.874 1.00 73.31 105 TYR A O 1
ATOM 845 N N . GLU A 1 106 ? 6.750 -5.471 -9.032 1.00 73.31 106 GLU A N 1
ATOM 846 C CA . GLU A 1 106 ? 6.133 -4.159 -8.789 1.00 73.31 106 GLU A CA 1
ATOM 847 C C . GLU A 1 106 ? 6.305 -3.204 -9.973 1.00 73.31 106 GLU A C 1
ATOM 849 O O . GLU A 1 106 ? 5.347 -2.538 -10.367 1.00 73.31 106 GLU A O 1
ATOM 854 N N . ALA A 1 107 ? 7.493 -3.160 -10.579 1.00 78.75 107 ALA A N 1
ATOM 855 C CA . ALA A 1 107 ? 7.730 -2.346 -11.761 1.00 78.75 107 ALA A CA 1
ATOM 856 C C . ALA A 1 107 ? 6.918 -2.841 -12.961 1.00 78.75 107 ALA A C 1
ATOM 858 O O . ALA A 1 107 ? 6.342 -2.018 -13.664 1.00 78.75 107 ALA A O 1
ATOM 859 N N . ALA A 1 108 ? 6.788 -4.158 -13.173 1.00 80.69 108 ALA A N 1
ATOM 860 C CA . ALA A 1 108 ? 5.935 -4.694 -14.237 1.00 80.69 108 ALA A CA 1
ATOM 861 C C . ALA A 1 108 ? 4.472 -4.274 -14.041 1.00 80.69 108 ALA A C 1
ATOM 863 O O . ALA A 1 108 ? 3.801 -3.898 -15.003 1.00 80.69 108 ALA A O 1
ATOM 864 N N . LEU A 1 109 ? 3.997 -4.257 -12.788 1.00 73.25 109 LEU A N 1
ATOM 865 C CA . LEU A 1 109 ? 2.663 -3.753 -12.461 1.00 73.25 109 LEU A CA 1
ATOM 866 C C . LEU A 1 109 ? 2.527 -2.257 -12.745 1.00 73.25 109 LEU A C 1
ATOM 868 O O . LEU A 1 109 ? 1.545 -1.848 -13.364 1.00 73.25 109 LEU A O 1
ATOM 872 N N . ARG A 1 110 ? 3.506 -1.451 -12.315 1.00 73.69 110 ARG A N 1
ATOM 873 C CA . ARG A 1 110 ? 3.525 0.002 -12.532 1.00 73.69 110 ARG A CA 1
ATOM 874 C C . ARG A 1 110 ? 3.628 0.352 -14.015 1.00 73.69 110 ARG A C 1
ATOM 876 O O . ARG A 1 110 ? 2.970 1.271 -14.472 1.00 73.69 110 ARG A O 1
ATOM 883 N N . ALA A 1 111 ? 4.382 -0.406 -14.794 1.00 74.19 111 ALA A N 1
ATOM 884 C CA . ALA A 1 111 ? 4.455 -0.217 -16.237 1.00 74.19 111 ALA A CA 1
ATOM 885 C C . ALA A 1 111 ? 3.172 -0.674 -16.963 1.00 74.19 111 ALA A C 1
ATOM 887 O O . ALA A 1 111 ? 3.033 -0.480 -18.167 1.00 74.19 111 ALA A O 1
ATOM 888 N N . GLY A 1 112 ? 2.227 -1.304 -16.253 1.00 71.00 112 GLY A N 1
ATOM 889 C CA . GLY A 1 112 ? 1.022 -1.885 -16.840 1.00 71.00 112 GLY A CA 1
ATOM 890 C C . GLY A 1 112 ? 1.294 -3.109 -17.711 1.00 71.00 112 GLY A C 1
ATOM 891 O O . GLY A 1 112 ? 0.435 -3.524 -18.495 1.00 71.00 112 GLY A O 1
ATOM 892 N N . CYS A 1 113 ? 2.471 -3.719 -17.570 1.00 76.25 113 CYS A N 1
ATOM 893 C CA . CYS A 1 113 ? 2.821 -4.908 -18.315 1.00 76.25 113 CYS A CA 1
ATOM 894 C C . CYS A 1 113 ? 2.127 -6.130 -17.711 1.00 76.25 113 CYS A C 1
ATOM 896 O O . CYS A 1 113 ? 2.580 -6.757 -16.754 1.00 76.25 113 CYS A O 1
ATOM 898 N N . THR A 1 114 ? 1.001 -6.484 -18.322 1.00 67.19 114 THR A N 1
ATOM 899 C CA . THR A 1 114 ? 0.209 -7.675 -17.987 1.00 67.19 114 THR A CA 1
ATOM 900 C C . THR A 1 114 ? 0.715 -8.938 -18.681 1.00 67.19 114 THR A C 1
ATOM 902 O O . THR A 1 114 ? 0.113 -10.005 -18.539 1.00 67.19 114 THR A O 1
ATOM 905 N N . GLU A 1 115 ? 1.814 -8.851 -19.439 1.00 75.38 115 GLU A N 1
ATOM 906 C CA . GLU A 1 115 ? 2.392 -10.011 -20.103 1.00 75.38 115 GLU A CA 1
ATOM 907 C C . GLU A 1 115 ? 2.856 -11.035 -19.063 1.00 75.38 115 GLU A C 1
ATOM 909 O O . GLU A 1 115 ? 3.898 -10.886 -18.421 1.00 75.38 115 GLU A O 1
ATOM 914 N N . TYR A 1 116 ? 2.083 -12.120 -18.948 1.00 70.19 116 TYR A N 1
ATOM 915 C CA . TYR A 1 116 ? 2.322 -13.215 -18.009 1.00 70.19 116 TYR A CA 1
ATOM 916 C C . TYR A 1 116 ? 3.768 -13.714 -18.034 1.00 70.19 116 TYR A C 1
ATOM 918 O O . TYR A 1 116 ? 4.289 -14.106 -17.005 1.00 70.19 116 TYR A O 1
ATOM 926 N N . LYS A 1 117 ? 4.452 -13.658 -19.181 1.00 76.75 117 LYS A N 1
ATOM 927 C CA . LYS A 1 117 ? 5.834 -14.136 -19.321 1.00 76.75 117 LYS A CA 1
ATOM 928 C C . LYS A 1 117 ? 6.854 -13.343 -18.507 1.00 76.75 117 LYS A C 1
ATOM 930 O O . LYS A 1 117 ? 7.821 -13.946 -18.055 1.00 76.75 117 LYS A O 1
ATOM 935 N N . ILE A 1 118 ? 6.661 -12.037 -18.307 1.00 77.44 118 ILE A N 1
ATOM 936 C CA . ILE A 1 118 ? 7.547 -11.260 -17.428 1.00 77.44 118 ILE A CA 1
ATOM 937 C C . ILE A 1 118 ? 7.290 -11.670 -15.981 1.00 77.44 118 ILE A C 1
ATOM 939 O O . ILE A 1 118 ? 8.232 -11.966 -15.256 1.00 77.44 118 ILE A O 1
ATOM 943 N N . MET A 1 119 ? 6.019 -11.784 -15.584 1.00 71.75 119 MET A N 1
ATOM 944 C CA . MET A 1 119 ? 5.647 -12.244 -14.242 1.00 71.75 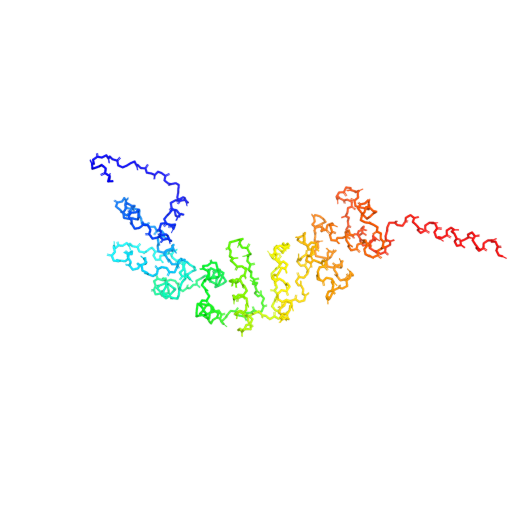119 MET A CA 1
ATOM 945 C C . MET A 1 119 ? 6.160 -13.664 -13.964 1.00 71.75 119 MET A C 1
ATOM 947 O O . MET A 1 119 ? 6.780 -13.906 -12.935 1.00 71.75 119 MET A O 1
ATOM 951 N N . ASP A 1 120 ? 5.972 -14.582 -14.908 1.00 74.69 120 ASP A N 1
ATOM 952 C CA . ASP A 1 120 ? 6.448 -15.964 -14.873 1.00 74.69 120 ASP A CA 1
ATOM 953 C C . ASP A 1 120 ? 7.977 -16.025 -14.824 1.00 74.69 120 ASP A C 1
ATOM 955 O O . ASP A 1 120 ? 8.530 -16.813 -14.065 1.00 74.69 120 ASP A O 1
ATOM 959 N N . TYR A 1 121 ? 8.681 -15.152 -15.554 1.00 77.56 121 TYR A N 1
ATOM 960 C CA . TYR A 1 121 ? 10.133 -15.030 -15.443 1.00 77.56 121 TYR A CA 1
ATOM 961 C C . TYR A 1 121 ? 10.551 -14.567 -14.046 1.00 77.56 121 TYR A C 1
ATOM 963 O O . TYR A 1 121 ? 11.403 -15.213 -13.434 1.00 77.56 121 TYR A O 1
ATOM 971 N N . CYS A 1 122 ? 9.942 -13.496 -13.517 1.00 70.56 122 CYS A N 1
ATOM 972 C CA . CYS A 1 122 ? 10.196 -13.031 -12.153 1.00 70.56 122 CYS A CA 1
ATOM 973 C C . CYS A 1 122 ? 10.019 -14.183 -11.163 1.00 70.56 122 CYS A C 1
ATOM 975 O O . CYS A 1 122 ? 10.870 -14.390 -10.306 1.00 70.56 122 CYS A O 1
ATOM 977 N N . LEU A 1 123 ? 8.947 -14.960 -11.313 1.00 64.81 123 LEU A N 1
ATOM 978 C CA . LEU A 1 123 ? 8.524 -15.990 -10.367 1.00 64.81 123 LEU A CA 1
ATOM 979 C C . LEU A 1 123 ? 9.328 -17.292 -10.484 1.00 64.81 123 LEU A C 1
ATOM 981 O O . LEU A 1 123 ? 9.705 -17.867 -9.464 1.00 64.81 123 LEU A O 1
ATOM 985 N N . ASN A 1 124 ? 9.665 -17.731 -11.695 1.00 70.56 124 ASN A N 1
ATOM 986 C CA . ASN A 1 124 ? 10.525 -18.896 -11.915 1.00 70.56 124 ASN A CA 1
ATOM 987 C C . ASN A 1 124 ? 11.977 -18.602 -11.525 1.00 70.56 124 ASN A C 1
ATOM 989 O O . ASN A 1 124 ? 12.626 -19.447 -10.909 1.00 70.56 124 ASN A O 1
ATOM 993 N N . ALA A 1 125 ? 12.474 -17.390 -11.796 1.00 67.69 125 ALA A N 1
ATOM 994 C CA . ALA A 1 125 ? 13.776 -16.954 -11.295 1.00 67.69 125 ALA A CA 1
ATOM 995 C C . ALA A 1 125 ? 13.783 -16.828 -9.755 1.00 67.69 125 ALA A C 1
ATOM 997 O O . ALA A 1 125 ? 14.787 -17.125 -9.106 1.00 67.69 125 ALA A O 1
ATOM 998 N N . LEU A 1 126 ? 12.638 -16.471 -9.160 1.00 57.34 126 LEU A N 1
ATOM 999 C CA . LEU A 1 126 ? 12.394 -16.432 -7.714 1.00 57.34 126 LEU A CA 1
ATOM 1000 C C . LEU A 1 126 ? 12.219 -17.802 -7.049 1.00 57.34 126 LEU A C 1
ATOM 1002 O O . LEU A 1 126 ? 12.305 -17.871 -5.820 1.00 57.34 126 LEU A O 1
ATOM 1006 N N . GLY A 1 127 ? 11.987 -18.874 -7.815 1.00 52.22 127 GLY A N 1
ATOM 1007 C CA . GLY A 1 127 ? 11.670 -20.219 -7.317 1.00 52.22 127 GLY A CA 1
ATOM 1008 C C . GLY A 1 127 ? 12.716 -20.820 -6.368 1.00 52.22 127 GLY A C 1
ATOM 1009 O O . GLY A 1 127 ? 12.410 -21.738 -5.615 1.00 52.22 127 GLY A O 1
ATOM 1010 N N . HIS A 1 128 ? 13.929 -20.262 -6.332 1.00 52.44 128 HIS A N 1
ATOM 1011 C CA . HIS A 1 128 ? 14.979 -20.635 -5.378 1.00 52.44 128 HIS A CA 1
ATOM 1012 C C . HIS A 1 128 ? 14.929 -19.895 -4.030 1.00 52.44 128 HIS A C 1
ATOM 1014 O O . HIS A 1 128 ? 15.692 -20.237 -3.131 1.00 52.44 128 HIS A O 1
ATOM 1020 N N . PHE A 1 129 ? 14.045 -18.910 -3.863 1.00 49.06 129 PHE A N 1
ATOM 1021 C CA . PHE A 1 129 ? 13.960 -18.067 -2.665 1.00 49.06 129 PHE A CA 1
ATOM 1022 C C . PHE A 1 129 ? 12.576 -18.091 -1.997 1.00 49.06 129 PHE A C 1
ATOM 1024 O O . PHE A 1 129 ? 12.309 -17.260 -1.128 1.00 49.06 129 PHE A O 1
ATOM 1031 N N . VAL A 1 130 ? 11.648 -18.959 -2.418 1.00 43.91 130 VAL A N 1
ATOM 1032 C CA . VAL A 1 130 ? 10.294 -19.059 -1.834 1.00 43.91 130 VAL A CA 1
ATOM 1033 C C . VAL A 1 130 ? 10.375 -19.694 -0.442 1.00 43.91 130 VAL A C 1
ATOM 1035 O O . VAL A 1 130 ? 10.002 -20.844 -0.246 1.00 43.91 130 VAL A O 1
ATOM 1038 N N . ASP A 1 131 ? 10.891 -18.941 0.524 1.00 45.19 131 ASP A N 1
ATOM 1039 C CA . ASP A 1 131 ? 10.651 -19.187 1.938 1.00 45.19 131 ASP A CA 1
ATOM 1040 C C . ASP A 1 131 ? 9.456 -18.334 2.381 1.00 45.19 131 ASP A C 1
ATOM 1042 O O . ASP A 1 131 ? 9.295 -17.171 1.986 1.00 45.19 131 ASP A O 1
ATOM 1046 N N . ALA A 1 132 ? 8.559 -18.976 3.123 1.00 38.75 132 ALA A N 1
ATOM 1047 C CA . ALA A 1 132 ? 7.211 -18.527 3.434 1.00 38.75 132 ALA A CA 1
ATOM 1048 C C . ALA A 1 132 ? 7.205 -17.251 4.292 1.00 38.75 132 ALA A C 1
ATOM 1050 O O . ALA A 1 132 ? 7.364 -17.299 5.508 1.00 38.75 132 ALA A O 1
ATOM 1051 N N . GLY A 1 133 ? 6.994 -16.097 3.663 1.00 47.91 133 GLY A N 1
ATOM 1052 C CA . GLY A 1 133 ? 6.820 -14.843 4.400 1.00 47.91 133 GLY A CA 1
ATOM 1053 C C . GLY A 1 133 ? 6.875 -13.584 3.548 1.00 47.91 133 GLY A C 1
ATOM 1054 O O . GLY A 1 133 ? 7.353 -12.560 4.030 1.00 47.91 133 GLY A O 1
ATOM 1055 N N . ARG A 1 134 ? 6.470 -13.650 2.272 1.00 54.81 134 ARG A N 1
ATOM 1056 C CA . ARG A 1 134 ? 6.630 -12.508 1.368 1.00 54.81 134 ARG A CA 1
ATOM 1057 C C . ARG A 1 134 ? 5.409 -11.624 1.272 1.00 54.81 134 ARG A C 1
ATOM 1059 O O . ARG A 1 134 ? 4.265 -12.059 1.303 1.00 54.81 134 ARG A O 1
ATOM 1066 N N . ASN A 1 135 ? 5.754 -10.360 1.121 1.00 54.31 135 ASN A N 1
ATOM 1067 C CA . ASN A 1 135 ? 4.933 -9.208 1.342 1.00 54.31 135 ASN A CA 1
ATOM 1068 C C . ASN A 1 135 ? 4.443 -8.667 -0.013 1.00 54.31 135 ASN A C 1
ATOM 1070 O O . ASN A 1 135 ? 5.214 -8.002 -0.695 1.00 54.31 135 ASN A O 1
ATOM 1074 N N . PHE A 1 136 ? 3.209 -8.983 -0.435 1.00 53.72 136 PHE A N 1
ATOM 1075 C CA . PHE A 1 136 ? 2.640 -8.458 -1.688 1.00 53.72 136 PHE A CA 1
ATOM 1076 C C . PHE A 1 136 ? 1.964 -7.103 -1.470 1.00 53.72 136 PHE A C 1
ATOM 1078 O O . PHE A 1 136 ? 1.217 -6.930 -0.508 1.00 53.72 136 PHE A O 1
ATOM 1085 N N . ALA A 1 137 ? 2.237 -6.166 -2.380 1.00 55.72 137 ALA A N 1
ATOM 1086 C CA . ALA A 1 137 ? 2.102 -4.750 -2.118 1.00 55.72 137 ALA A CA 1
ATOM 1087 C C . ALA A 1 137 ? 1.505 -3.915 -3.267 1.00 55.72 137 ALA A C 1
ATOM 1089 O O . ALA A 1 137 ? 2.203 -3.084 -3.847 1.00 55.72 137 ALA A O 1
ATOM 1090 N N . PRO A 1 138 ? 0.225 -4.089 -3.635 1.00 56.41 138 PRO A N 1
ATOM 1091 C CA . PRO A 1 138 ? -0.382 -3.226 -4.637 1.00 56.41 138 PRO A CA 1
ATOM 1092 C C . PRO A 1 138 ? -0.621 -1.834 -4.031 1.00 56.41 138 PRO A C 1
ATOM 1094 O O . PRO A 1 138 ? -1.560 -1.637 -3.267 1.00 56.41 138 PRO A O 1
ATOM 1097 N N . THR A 1 139 ? 0.222 -0.856 -4.365 1.00 53.28 139 THR A N 1
ATOM 1098 C CA . THR A 1 139 ? -0.065 0.558 -4.088 1.00 53.28 139 THR A CA 1
ATOM 1099 C C . THR A 1 139 ? -1.075 1.068 -5.120 1.00 53.28 139 THR A C 1
ATOM 1101 O O . THR A 1 139 ? -0.755 1.038 -6.314 1.00 53.28 139 THR A O 1
ATOM 1104 N N . PRO A 1 140 ? -2.270 1.548 -4.732 1.00 50.78 140 PRO A N 1
ATOM 1105 C CA . PRO A 1 140 ? -3.170 2.221 -5.653 1.00 50.78 140 PRO A CA 1
ATOM 1106 C C . PRO A 1 140 ? -2.608 3.613 -5.928 1.00 50.78 140 PRO A C 1
ATOM 1108 O O . PRO A 1 140 ? -3.037 4.605 -5.345 1.00 50.78 140 PRO A O 1
ATOM 1111 N N . ASP A 1 141 ? -1.618 3.706 -6.811 1.00 50.97 141 ASP A N 1
ATOM 1112 C CA . ASP A 1 141 ? -1.354 5.002 -7.410 1.00 50.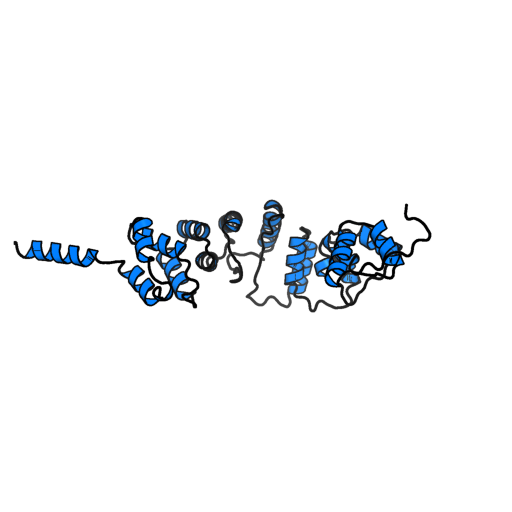97 141 ASP A CA 1
ATOM 1113 C C . ASP A 1 141 ? -2.564 5.348 -8.290 1.00 50.97 141 ASP A C 1
ATOM 1115 O O . ASP A 1 141 ? -2.964 4.585 -9.175 1.00 50.97 141 ASP A O 1
ATOM 1119 N N . THR A 1 142 ? -3.192 6.477 -7.971 1.00 46.94 142 THR A N 1
ATOM 1120 C CA . THR A 1 142 ? -4.550 6.914 -8.364 1.00 46.94 142 THR A CA 1
ATOM 1121 C C . THR A 1 142 ? -4.821 7.026 -9.873 1.00 46.94 142 THR A C 1
ATOM 1123 O O . THR A 1 142 ? -5.924 7.395 -10.278 1.00 46.94 142 THR A O 1
ATOM 1126 N N . LYS A 1 143 ? -3.847 6.696 -10.725 1.00 47.75 143 LYS A N 1
ATOM 1127 C CA . LYS A 1 143 ? -3.971 6.715 -12.189 1.00 47.75 143 LYS A CA 1
ATOM 1128 C C . LYS A 1 143 ? -4.110 5.347 -12.843 1.00 47.75 143 LYS A C 1
ATOM 1130 O O . LYS A 1 143 ? -4.483 5.302 -14.014 1.00 47.75 143 LYS A O 1
ATOM 1135 N N . PHE A 1 144 ? -3.839 4.250 -12.143 1.00 53.09 144 PHE A N 1
ATOM 1136 C CA . PHE A 1 144 ? -4.044 2.934 -12.738 1.00 53.09 144 PHE A CA 1
ATOM 1137 C C . PHE A 1 144 ? -5.525 2.583 -12.714 1.00 53.09 144 PHE A C 1
ATOM 1139 O O . PHE A 1 144 ? -6.153 2.551 -11.656 1.00 53.09 144 PHE A O 1
ATOM 1146 N N . GLU A 1 145 ? -6.099 2.335 -13.896 1.00 62.19 145 GLU A N 1
ATOM 1147 C CA . GLU A 1 145 ? -7.477 1.874 -14.004 1.00 62.19 145 GLU A CA 1
ATOM 1148 C C . GLU A 1 145 ? -7.660 0.657 -13.089 1.00 62.19 145 GLU A C 1
ATOM 1150 O O . GLU A 1 145 ? -6.954 -0.343 -13.233 1.00 62.19 145 GLU A O 1
ATOM 1155 N N . LEU A 1 146 ? -8.636 0.714 -12.176 1.00 65.75 146 LEU A N 1
ATOM 1156 C CA . LEU A 1 146 ? -9.024 -0.388 -11.280 1.00 65.75 146 LEU A CA 1
ATOM 1157 C C . LEU A 1 146 ? -9.130 -1.733 -12.033 1.00 65.75 146 LEU A C 1
ATOM 1159 O O . LEU A 1 146 ? -8.835 -2.800 -11.502 1.00 65.75 146 LEU A O 1
ATOM 1163 N N . LYS A 1 147 ? -9.503 -1.667 -13.316 1.00 69.38 147 LYS A N 1
ATOM 1164 C CA . LYS A 1 147 ? -9.543 -2.784 -14.261 1.00 69.38 147 LYS A CA 1
ATOM 1165 C C . LYS A 1 147 ? -8.192 -3.487 -14.442 1.00 69.38 147 LYS A C 1
ATOM 1167 O O . LYS A 1 147 ? -8.165 -4.715 -14.459 1.00 69.38 147 LYS A O 1
ATOM 1172 N N . MET A 1 148 ? -7.098 -2.743 -14.579 1.00 65.50 148 MET A N 1
ATOM 1173 C CA . MET A 1 148 ? -5.753 -3.295 -14.751 1.00 65.50 148 MET A CA 1
ATOM 1174 C C . MET A 1 148 ? -5.269 -3.959 -13.461 1.00 65.50 148 MET A C 1
ATOM 1176 O O . MET A 1 148 ? -4.771 -5.081 -13.500 1.00 65.50 148 MET A O 1
ATOM 1180 N N . ILE A 1 149 ? -5.515 -3.323 -12.311 1.00 69.62 149 ILE A N 1
ATOM 1181 C CA . ILE A 1 149 ? -5.209 -3.906 -10.998 1.00 69.62 149 ILE A CA 1
ATOM 1182 C C . ILE A 1 149 ? -5.981 -5.223 -10.816 1.00 69.62 149 ILE A C 1
ATOM 1184 O O . ILE A 1 149 ? -5.393 -6.237 -10.447 1.00 69.62 149 ILE A O 1
ATOM 1188 N N . ASN A 1 150 ? -7.269 -5.258 -11.169 1.00 75.19 150 ASN A N 1
ATOM 1189 C CA . ASN A 1 150 ? -8.068 -6.483 -11.098 1.00 75.19 150 ASN A CA 1
ATOM 1190 C C . ASN A 1 150 ? -7.536 -7.590 -12.021 1.00 75.19 150 ASN A C 1
ATOM 1192 O O . ASN A 1 150 ? -7.544 -8.749 -11.623 1.00 75.19 150 ASN A O 1
ATOM 1196 N N . GLN A 1 151 ? -7.064 -7.271 -13.233 1.00 78.31 151 GLN A N 1
ATOM 1197 C CA . GLN A 1 151 ? -6.466 -8.264 -14.141 1.00 78.31 151 GLN A CA 1
ATOM 1198 C C . GLN A 1 151 ? -5.166 -8.842 -13.585 1.00 78.31 151 GLN A C 1
ATOM 1200 O O . GLN A 1 151 ? -4.956 -10.052 -13.636 1.00 78.31 151 GLN A O 1
ATOM 1205 N N . VAL A 1 152 ? -4.317 -7.986 -13.022 1.00 71.44 152 VAL A N 1
ATOM 1206 C CA . VAL A 1 152 ? -3.076 -8.391 -12.360 1.00 71.44 152 VAL A CA 1
ATOM 1207 C C . VAL A 1 152 ? -3.371 -9.308 -11.180 1.00 71.44 152 VAL A C 1
ATOM 1209 O O . VAL A 1 152 ? -2.795 -10.388 -11.077 1.00 71.44 152 VAL A O 1
ATOM 1212 N N . ILE A 1 153 ? -4.277 -8.896 -10.293 1.00 78.94 153 ILE A N 1
ATOM 1213 C CA . ILE A 1 153 ? -4.619 -9.686 -9.112 1.00 78.94 153 ILE A CA 1
ATOM 1214 C C . ILE A 1 153 ? -5.294 -10.989 -9.533 1.00 78.94 153 ILE A C 1
ATOM 1216 O O . ILE A 1 153 ? -4.960 -12.035 -8.991 1.00 78.94 153 ILE A O 1
ATOM 1220 N N . GLN A 1 154 ? -6.176 -10.965 -10.536 1.00 83.69 154 GLN A N 1
ATOM 1221 C CA . GLN A 1 154 ? -6.774 -12.183 -11.079 1.00 83.69 154 GLN A CA 1
ATOM 1222 C C . GLN A 1 154 ? -5.703 -13.130 -11.628 1.00 83.69 154 GLN A C 1
ATOM 1224 O O . GLN A 1 154 ? -5.725 -14.307 -11.291 1.00 83.69 154 GLN A O 1
ATOM 1229 N N . SER A 1 155 ? -4.718 -12.622 -12.373 1.00 78.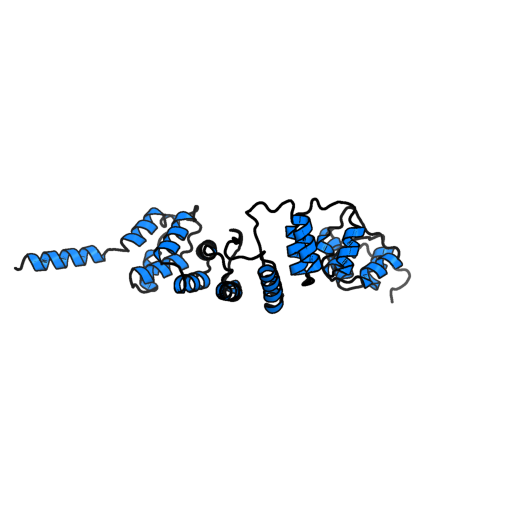06 155 SER A N 1
ATOM 1230 C CA . SER A 1 155 ? -3.573 -13.421 -12.819 1.00 78.06 155 SER A CA 1
ATOM 1231 C C . SER A 1 155 ? -2.803 -14.010 -11.631 1.00 78.06 155 SER A C 1
ATOM 1233 O O . SER A 1 155 ? -2.487 -15.199 -11.627 1.00 78.06 155 SER A O 1
ATOM 1235 N N . ALA A 1 156 ? -2.558 -13.230 -10.573 1.00 78.38 156 ALA A N 1
ATOM 1236 C CA . ALA A 1 156 ? -1.900 -13.728 -9.366 1.00 78.38 156 ALA A CA 1
ATOM 1237 C C . ALA A 1 156 ? -2.702 -14.842 -8.664 1.00 78.38 156 ALA A C 1
ATOM 1239 O O . ALA A 1 156 ? -2.109 -15.786 -8.137 1.00 78.38 156 ALA A O 1
ATOM 1240 N N . ILE A 1 157 ? -4.036 -14.765 -8.678 1.00 84.19 157 ILE A N 1
ATOM 1241 C CA . ILE A 1 157 ? -4.935 -15.808 -8.158 1.00 84.19 157 ILE A CA 1
ATOM 1242 C C . ILE A 1 157 ? -4.890 -17.059 -9.041 1.00 84.19 157 ILE A C 1
ATOM 1244 O O . ILE A 1 157 ? -4.712 -18.162 -8.525 1.00 84.19 157 ILE A O 1
ATOM 1248 N N . ASP A 1 158 ? -5.018 -16.900 -10.360 1.00 83.75 158 ASP A N 1
ATOM 1249 C CA . ASP A 1 158 ? -5.074 -18.005 -11.328 1.00 83.75 158 ASP A CA 1
ATOM 1250 C C . ASP A 1 158 ? -3.808 -18.874 -11.264 1.00 83.75 158 ASP A C 1
ATOM 1252 O O . ASP A 1 158 ? -3.866 -20.101 -11.381 1.00 83.75 158 ASP A O 1
ATOM 1256 N N . HIS A 1 159 ? -2.669 -18.244 -10.978 1.00 77.94 159 HIS A N 1
ATOM 1257 C CA . HIS A 1 159 ? -1.376 -18.905 -10.810 1.00 77.94 159 HIS A CA 1
ATOM 1258 C C . HIS A 1 159 ? -1.047 -19.270 -9.350 1.00 77.94 159 HIS A C 1
ATOM 1260 O O . HIS A 1 159 ? 0.055 -19.733 -9.063 1.00 77.94 159 HIS A O 1
ATOM 1266 N N . LYS A 1 160 ? -2.015 -19.134 -8.430 1.00 81.81 160 LYS A N 1
ATOM 1267 C CA . LYS A 1 160 ? -1.930 -19.518 -7.006 1.00 81.81 160 LYS A CA 1
ATOM 1268 C C . LYS A 1 160 ? -0.876 -18.760 -6.191 1.00 81.81 160 LYS A C 1
ATOM 1270 O O . LYS A 1 160 ? -0.435 -19.252 -5.155 1.00 81.81 160 LYS A O 1
ATOM 1275 N N . TYR A 1 161 ? -0.484 -17.568 -6.626 1.00 71.62 161 TYR A N 1
ATOM 1276 C CA . TYR A 1 161 ? 0.408 -16.691 -5.861 1.00 71.62 161 TYR A CA 1
ATOM 1277 C C . TYR A 1 161 ? -0.345 -15.940 -4.768 1.00 71.62 161 TYR A C 1
ATOM 1279 O O . TYR A 1 161 ? 0.150 -15.766 -3.652 1.00 71.62 161 TYR A O 1
ATOM 1287 N N . LEU A 1 162 ? -1.568 -15.520 -5.090 1.00 82.12 162 LEU A N 1
ATOM 1288 C CA . LEU A 1 162 ? -2.490 -14.950 -4.127 1.00 82.12 162 LEU A CA 1
ATOM 1289 C C . LEU A 1 162 ? -3.501 -16.016 -3.721 1.00 82.12 162 LEU A C 1
ATOM 1291 O O . LEU A 1 162 ? -4.380 -16.403 -4.488 1.00 82.12 162 LEU A O 1
ATOM 1295 N N . THR A 1 163 ? -3.341 -16.502 -2.501 1.00 87.69 163 THR A N 1
ATOM 1296 C CA . THR A 1 163 ? -4.221 -17.485 -1.874 1.00 87.69 163 THR A CA 1
ATOM 1297 C C . THR A 1 163 ? -4.785 -16.896 -0.589 1.00 87.69 163 THR A C 1
ATOM 1299 O O . THR A 1 163 ? -4.304 -15.874 -0.103 1.00 87.69 163 THR A O 1
ATOM 1302 N N . ARG A 1 164 ? -5.766 -17.576 0.009 1.00 90.62 164 ARG A N 1
ATOM 1303 C CA . ARG A 1 164 ? -6.295 -17.215 1.331 1.00 90.62 164 ARG A CA 1
ATOM 1304 C C . ARG A 1 164 ? -5.218 -17.162 2.425 1.00 90.62 164 ARG A C 1
ATOM 1306 O O . ARG A 1 164 ? -5.399 -16.445 3.400 1.00 90.62 164 ARG A O 1
ATOM 1313 N N . ASP A 1 165 ? -4.112 -17.883 2.256 1.00 88.19 165 ASP A N 1
ATOM 1314 C CA . ASP A 1 165 ? -3.007 -17.944 3.221 1.00 88.19 165 ASP A CA 1
ATOM 1315 C C . ASP A 1 165 ? -1.909 -16.901 2.931 1.00 88.19 165 ASP A C 1
ATOM 1317 O O . ASP A 1 165 ? -0.974 -16.732 3.717 1.00 88.19 165 ASP A O 1
ATOM 1321 N N . THR A 1 166 ? -2.024 -16.155 1.826 1.00 83.50 166 THR A N 1
ATOM 1322 C CA . THR A 1 166 ? -1.081 -15.090 1.470 1.00 83.50 166 THR A CA 1
ATOM 1323 C C . THR A 1 166 ? -1.328 -13.867 2.352 1.00 83.50 166 THR A C 1
ATOM 1325 O O . THR A 1 166 ? -2.317 -13.155 2.188 1.00 83.50 166 THR A O 1
ATOM 1328 N N . ARG A 1 167 ? -0.421 -13.605 3.298 1.00 81.31 167 ARG A N 1
ATOM 1329 C CA . ARG A 1 167 ? -0.514 -12.454 4.207 1.00 81.31 167 ARG A CA 1
ATOM 1330 C C . ARG A 1 167 ? -0.229 -11.139 3.492 1.00 81.31 167 ARG A C 1
ATOM 1332 O O . ARG A 1 167 ? 0.713 -11.039 2.707 1.00 81.31 167 ARG A O 1
ATOM 1339 N N . PHE A 1 168 ? -1.007 -10.118 3.840 1.00 74.12 168 PHE A N 1
ATOM 1340 C CA . PHE A 1 168 ? -0.695 -8.745 3.477 1.00 74.12 168 PHE A CA 1
ATOM 1341 C C . PHE A 1 168 ? 0.310 -8.163 4.474 1.00 74.12 168 PHE A C 1
ATOM 1343 O O . PHE A 1 168 ? 0.189 -8.405 5.674 1.00 74.12 168 PHE A O 1
ATOM 1350 N N . PRO A 1 169 ? 1.322 -7.434 4.000 1.00 66.81 169 PRO A N 1
ATOM 1351 C CA . PRO A 1 169 ? 2.330 -6.833 4.870 1.00 66.81 169 PRO A CA 1
ATOM 1352 C C . PRO A 1 169 ? 1.719 -5.839 5.848 1.00 66.81 169 PRO A C 1
ATOM 1354 O O . PRO A 1 169 ? 0.852 -5.056 5.479 1.00 66.81 169 PRO A O 1
ATOM 1357 N N . ALA A 1 170 ? 2.283 -5.753 7.050 1.00 58.91 170 ALA A N 1
ATOM 1358 C CA . ALA A 1 170 ? 1.895 -4.718 8.008 1.00 58.91 170 ALA A CA 1
ATOM 1359 C C . ALA A 1 170 ? 2.174 -3.282 7.543 1.00 58.91 170 ALA A C 1
ATOM 1361 O O . ALA A 1 170 ? 1.690 -2.341 8.150 1.00 58.91 170 ALA A O 1
ATOM 1362 N N . VAL A 1 171 ? 2.942 -3.113 6.465 1.00 54.44 171 VAL A N 1
ATOM 1363 C CA . VAL A 1 171 ? 3.249 -1.813 5.855 1.00 54.44 171 VAL A CA 1
ATOM 1364 C C . VAL A 1 171 ? 2.164 -1.327 4.881 1.00 54.44 171 VAL A C 1
ATOM 1366 O O . VAL A 1 171 ? 2.341 -0.282 4.259 1.00 54.44 171 VAL A O 1
ATOM 1369 N N . PHE A 1 172 ? 1.051 -2.060 4.727 1.00 64.88 172 PHE A N 1
ATOM 1370 C CA . PHE A 1 172 ? -0.093 -1.587 3.942 1.00 64.88 172 PHE A CA 1
ATOM 1371 C C . PHE A 1 172 ? -0.902 -0.565 4.723 1.00 64.88 172 PHE A C 1
ATOM 1373 O O . PHE A 1 172 ? -1.715 -0.930 5.568 1.00 64.88 172 PHE A O 1
ATOM 1380 N N . TYR A 1 173 ? -0.734 0.702 4.349 1.00 72.06 173 TYR A N 1
ATOM 1381 C CA . TYR A 1 173 ? -1.672 1.771 4.674 1.00 72.06 173 TYR A CA 1
ATOM 1382 C C . TYR A 1 173 ? -2.996 1.504 3.941 1.00 72.06 173 TYR A C 1
ATOM 1384 O O . TYR A 1 173 ? -3.227 1.984 2.827 1.00 72.06 173 TYR A O 1
ATOM 1392 N N . LEU A 1 174 ? -3.843 0.656 4.529 1.00 79.94 174 LEU A N 1
ATOM 1393 C CA . LEU A 1 174 ? -5.168 0.350 4.004 1.00 79.94 174 LEU A CA 1
ATOM 1394 C C . LEU A 1 174 ? -6.070 1.568 4.187 1.00 79.94 174 LEU A C 1
ATOM 1396 O O . LEU A 1 174 ? -6.722 1.714 5.203 1.00 79.94 174 LEU A O 1
ATOM 1400 N N . THR A 1 175 ? -6.138 2.434 3.186 1.00 83.25 175 THR A N 1
ATOM 1401 C CA . THR A 1 175 ? -7.112 3.535 3.167 1.00 83.25 175 THR A CA 1
ATOM 1402 C C . THR A 1 175 ? -8.461 3.068 2.619 1.00 83.25 175 THR A C 1
ATOM 1404 O O . THR A 1 175 ? -8.522 2.084 1.878 1.00 83.25 175 THR A O 1
ATOM 1407 N N . VAL A 1 176 ? -9.536 3.826 2.865 1.00 83.06 176 VAL A N 1
ATOM 1408 C CA . VAL A 1 176 ? -10.888 3.576 2.312 1.00 83.06 176 VAL A CA 1
ATOM 1409 C C . VAL A 1 176 ? -10.913 3.363 0.787 1.00 83.06 176 VAL A C 1
ATOM 1411 O O . VAL A 1 176 ? -11.755 2.630 0.269 1.00 83.06 176 VAL A O 1
ATOM 1414 N N . GLN A 1 177 ? -9.948 3.920 0.049 1.00 81.75 177 GLN A N 1
ATOM 1415 C CA . GLN A 1 177 ? -9.812 3.731 -1.403 1.00 81.75 177 GLN A CA 1
ATOM 1416 C C . GLN A 1 177 ? -9.531 2.270 -1.794 1.00 81.75 177 GLN A C 1
ATOM 1418 O O . GLN A 1 177 ? -9.810 1.867 -2.922 1.00 81.75 177 GLN A O 1
ATOM 1423 N N . HIS A 1 178 ? -9.022 1.466 -0.859 1.00 85.44 178 HIS A N 1
ATOM 1424 C CA . HIS A 1 178 ? -8.776 0.041 -1.043 1.00 85.44 178 HIS A CA 1
ATOM 1425 C C . HIS A 1 178 ? -10.014 -0.823 -0.761 1.00 85.44 178 HIS A C 1
ATOM 1427 O O . HIS A 1 178 ? -10.005 -2.018 -1.053 1.00 85.44 178 HIS A O 1
ATOM 1433 N N . LEU A 1 179 ? -11.104 -0.271 -0.220 1.00 88.38 179 LEU A N 1
ATOM 1434 C CA . LEU A 1 179 ? -12.290 -1.068 0.102 1.00 88.38 179 LEU A CA 1
ATOM 1435 C C . LEU A 1 179 ? -12.842 -1.857 -1.110 1.00 88.38 179 LEU A C 1
ATOM 143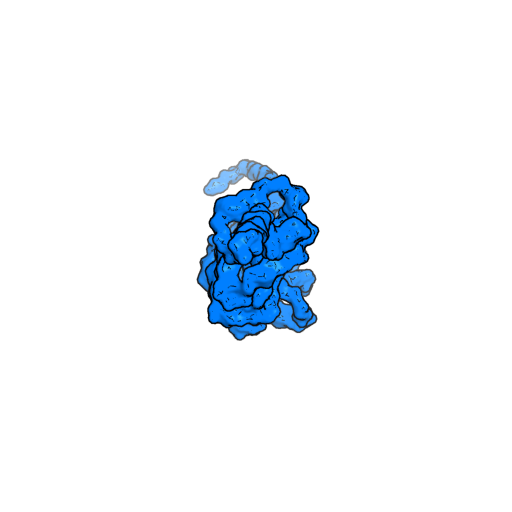7 O O . LEU A 1 179 ? -13.101 -3.051 -0.943 1.00 88.38 179 LEU A O 1
ATOM 1441 N N . PRO A 1 180 ? -12.948 -1.294 -2.336 1.00 87.38 180 PRO A N 1
ATOM 1442 C CA . PRO A 1 180 ? -13.435 -2.049 -3.494 1.00 87.38 180 PRO A CA 1
ATOM 1443 C C . PRO A 1 180 ? -12.574 -3.269 -3.844 1.00 87.38 180 PRO A C 1
ATOM 1445 O O . PRO A 1 180 ? -13.103 -4.313 -4.221 1.00 87.38 180 PRO A O 1
ATOM 1448 N N . ILE A 1 181 ? -11.249 -3.163 -3.710 1.00 84.25 181 ILE A N 1
ATOM 1449 C CA . ILE A 1 181 ? -10.339 -4.272 -4.019 1.00 84.25 181 ILE A CA 1
ATOM 1450 C C . ILE A 1 181 ? -10.362 -5.341 -2.924 1.00 84.25 181 ILE A C 1
ATOM 1452 O O . ILE A 1 181 ? -10.363 -6.532 -3.229 1.00 84.25 181 ILE A O 1
ATOM 1456 N N . ILE A 1 182 ? -10.479 -4.931 -1.658 1.00 88.69 182 ILE A N 1
ATOM 1457 C CA . ILE A 1 182 ? -10.653 -5.838 -0.517 1.00 88.69 182 ILE A CA 1
ATOM 1458 C C . ILE A 1 182 ? -11.951 -6.639 -0.677 1.00 88.69 182 ILE A C 1
ATOM 1460 O O . ILE A 1 182 ? -11.941 -7.866 -0.556 1.00 88.69 182 ILE A O 1
ATOM 1464 N N . GLN A 1 183 ? -13.053 -5.965 -1.018 1.00 89.81 183 GLN A N 1
ATOM 1465 C CA . GLN A 1 183 ? -14.343 -6.599 -1.307 1.00 89.81 183 GLN A CA 1
ATOM 1466 C C . GLN A 1 183 ? -14.225 -7.607 -2.451 1.00 89.81 183 GLN A C 1
ATOM 1468 O O . GLN A 1 183 ? -14.590 -8.774 -2.298 1.00 89.81 183 GLN A O 1
ATOM 1473 N N . TRP A 1 184 ? -13.630 -7.186 -3.567 1.00 89.50 184 TRP A N 1
ATOM 1474 C CA . TRP A 1 184 ? -13.418 -8.033 -4.740 1.00 89.50 184 TRP A CA 1
ATOM 1475 C C . TRP A 1 184 ? -12.588 -9.291 -4.424 1.00 89.50 184 TRP A C 1
ATOM 1477 O O . TRP A 1 184 ? -12.875 -10.380 -4.936 1.00 89.50 184 TRP A O 1
ATOM 1487 N N . MET A 1 185 ? -11.575 -9.156 -3.561 1.00 89.50 185 MET A N 1
ATOM 1488 C CA . MET A 1 185 ? -10.739 -10.262 -3.090 1.00 89.50 185 MET A CA 1
ATOM 1489 C C . MET A 1 185 ? -11.495 -11.216 -2.157 1.00 89.50 185 MET A C 1
ATOM 1491 O O . MET A 1 185 ? -11.317 -12.436 -2.234 1.00 89.50 185 MET A O 1
ATOM 1495 N N . HIS A 1 186 ? -12.345 -10.684 -1.280 1.00 91.31 186 HIS A N 1
ATOM 1496 C CA . HIS A 1 186 ? -13.169 -11.480 -0.373 1.00 91.31 186 HIS A CA 1
ATOM 1497 C C . HIS A 1 186 ? -14.199 -12.329 -1.119 1.00 91.31 186 HIS A C 1
ATOM 1499 O O . HIS A 1 186 ? -14.312 -13.522 -0.838 1.00 91.31 186 HIS A O 1
ATOM 1505 N N . GLU A 1 187 ? -14.871 -11.764 -2.127 1.00 92.00 187 GLU A N 1
ATOM 1506 C CA . GLU A 1 187 ? -15.813 -12.489 -2.998 1.00 92.00 187 GLU A CA 1
ATOM 1507 C C . GLU A 1 187 ? -15.179 -13.721 -3.666 1.00 92.00 187 GLU A C 1
ATOM 1509 O O . GLU A 1 187 ? -15.858 -14.706 -3.954 1.00 92.00 187 GLU A O 1
ATOM 1514 N N . ARG A 1 188 ? -13.861 -13.684 -3.887 1.00 91.38 188 ARG A N 1
ATOM 1515 C CA . ARG A 1 188 ? -13.065 -14.768 -4.485 1.00 91.38 188 ARG A CA 1
ATOM 1516 C C . ARG A 1 188 ? -12.413 -15.695 -3.464 1.00 91.38 188 ARG A C 1
ATOM 1518 O O . ARG A 1 188 ? -11.705 -16.614 -3.857 1.00 91.38 188 ARG A O 1
ATOM 1525 N N . GLN A 1 189 ? -12.653 -15.475 -2.172 1.00 92.50 189 GLN A N 1
ATOM 1526 C CA . GLN A 1 189 ? -12.096 -16.257 -1.063 1.00 92.50 189 GLN A CA 1
ATOM 1527 C C . GLN A 1 189 ? -10.558 -16.254 -1.002 1.00 92.50 189 GLN A C 1
ATOM 1529 O O . GLN A 1 189 ? -9.962 -17.185 -0.462 1.00 92.50 189 GLN A O 1
ATOM 1534 N N . VAL A 1 190 ? -9.918 -15.202 -1.521 1.00 91.62 190 VAL A N 1
ATOM 1535 C CA . VAL A 1 190 ? -8.451 -15.039 -1.505 1.00 91.62 190 VAL A CA 1
ATOM 1536 C C . VAL A 1 190 ? -7.972 -13.986 -0.509 1.00 91.62 190 VAL A C 1
ATOM 1538 O O . VAL A 1 190 ? -6.774 -13.827 -0.310 1.00 91.62 190 VAL A O 1
ATOM 1541 N N . LEU A 1 191 ? -8.891 -13.252 0.123 1.00 90.56 191 LEU A N 1
ATOM 1542 C CA . LEU A 1 191 ? -8.547 -12.297 1.170 1.00 90.56 191 LEU A CA 1
ATOM 1543 C C . LEU A 1 191 ? -8.118 -13.037 2.441 1.00 90.56 191 LEU A C 1
ATOM 1545 O O . LEU A 1 191 ? -8.886 -13.830 2.993 1.00 90.56 191 LEU A O 1
ATOM 1549 N N . HIS A 1 192 ? -6.901 -12.758 2.907 1.00 89.88 192 HIS A N 1
ATOM 1550 C CA . HIS A 1 192 ? -6.378 -13.346 4.133 1.00 89.88 192 HIS A CA 1
ATOM 1551 C C . HIS A 1 192 ? -7.233 -12.944 5.344 1.00 89.88 192 HIS A C 1
ATOM 1553 O O . HIS A 1 192 ? -7.523 -11.756 5.480 1.00 89.88 192 HIS A O 1
ATOM 1559 N N . PRO A 1 193 ? -7.598 -13.867 6.257 1.00 87.88 193 PRO A N 1
ATOM 1560 C CA . PRO A 1 193 ? -8.479 -13.570 7.393 1.00 87.88 193 PRO A CA 1
ATOM 1561 C C . PRO A 1 193 ? -8.004 -12.436 8.307 1.00 87.88 193 PRO A C 1
ATOM 1563 O O . PRO A 1 193 ? -8.832 -11.786 8.935 1.00 87.88 193 PRO A O 1
ATOM 1566 N N . ASP A 1 194 ? -6.693 -12.195 8.357 1.00 87.38 194 ASP A N 1
ATOM 1567 C CA . ASP A 1 194 ? -6.055 -11.174 9.200 1.00 87.38 194 ASP A CA 1
ATOM 1568 C C . ASP A 1 194 ? -5.944 -9.784 8.539 1.00 87.38 194 ASP A C 1
ATOM 1570 O O . ASP A 1 194 ? -5.335 -8.884 9.108 1.00 87.38 194 ASP A O 1
ATOM 1574 N N . PHE A 1 195 ? -6.517 -9.556 7.350 1.00 87.31 195 PHE A N 1
ATOM 1575 C CA . PHE A 1 195 ? -6.414 -8.247 6.676 1.00 87.31 195 PHE A CA 1
ATOM 1576 C C . PHE A 1 195 ? -6.937 -7.078 7.539 1.00 87.31 195 PHE A C 1
ATOM 1578 O O . PHE A 1 195 ? -6.411 -5.968 7.479 1.00 87.31 195 PHE A O 1
ATOM 1585 N N . TYR A 1 196 ? -7.957 -7.338 8.366 1.00 86.25 196 TYR A N 1
ATOM 1586 C CA . TYR A 1 196 ? -8.579 -6.343 9.240 1.00 86.25 196 TYR A CA 1
ATOM 1587 C C . TYR A 1 196 ? -7.645 -5.866 10.358 1.00 86.25 196 TYR A C 1
ATOM 1589 O O . TYR A 1 196 ? -7.878 -4.785 10.891 1.00 86.25 196 TYR A O 1
ATOM 1597 N N . LEU A 1 197 ? -6.593 -6.631 10.695 1.00 85.50 197 LEU A N 1
ATOM 1598 C CA . LEU A 1 197 ? -5.614 -6.224 11.707 1.00 85.50 197 LEU A CA 1
ATOM 1599 C C . LEU A 1 197 ? -4.961 -4.890 11.327 1.00 85.50 197 LEU A C 1
ATOM 1601 O O . LEU A 1 197 ? -4.783 -4.032 12.181 1.00 85.50 197 LEU A O 1
ATOM 1605 N N . HIS A 1 198 ? -4.658 -4.715 10.039 1.00 83.56 198 HIS A N 1
ATOM 1606 C CA . HIS A 1 198 ? -4.046 -3.498 9.506 1.00 83.56 198 HIS A CA 1
ATOM 1607 C C . HIS A 1 198 ? -5.068 -2.379 9.318 1.00 83.56 198 HIS A C 1
ATOM 1609 O O . HIS A 1 198 ? -4.791 -1.232 9.640 1.00 83.56 198 HIS A O 1
ATOM 1615 N N . ALA A 1 199 ? -6.283 -2.708 8.872 1.00 86.50 199 ALA A N 1
ATOM 1616 C CA . ALA A 1 199 ? -7.353 -1.717 8.755 1.00 86.50 199 ALA A CA 1
ATOM 1617 C C . ALA A 1 199 ? -7.703 -1.088 10.115 1.00 86.50 199 ALA A C 1
ATOM 1619 O O . ALA A 1 199 ? -7.965 0.107 10.208 1.00 86.50 199 ALA A O 1
ATOM 1620 N N . ALA A 1 200 ? -7.662 -1.889 11.181 1.00 84.44 200 ALA A N 1
ATOM 1621 C CA . ALA A 1 200 ? -7.914 -1.418 12.532 1.00 84.44 200 ALA A CA 1
ATOM 1622 C C . ALA A 1 200 ? -6.880 -0.370 12.981 1.00 84.44 200 ALA A C 1
ATOM 1624 O O . ALA A 1 200 ? -7.247 0.593 13.645 1.00 84.44 200 ALA A O 1
ATOM 1625 N N . THR A 1 201 ? -5.612 -0.499 12.584 1.00 82.38 201 THR A N 1
ATOM 1626 C CA . THR A 1 201 ? -4.539 0.412 13.016 1.00 82.38 201 THR A CA 1
ATOM 1627 C C . THR A 1 201 ? -4.367 1.661 12.144 1.00 82.38 201 THR A C 1
ATOM 1629 O O . THR A 1 201 ? -3.740 2.607 12.600 1.00 82.38 201 THR A O 1
ATOM 1632 N N . GLU A 1 202 ? -4.907 1.688 10.921 1.00 82.00 202 GLU A N 1
ATOM 1633 C CA . GLU A 1 202 ? -4.586 2.696 9.885 1.00 82.00 202 GLU A CA 1
ATOM 1634 C C . GLU A 1 202 ? -5.750 3.651 9.551 1.00 82.00 202 GLU A C 1
ATOM 1636 O O . GLU A 1 202 ? -5.946 4.013 8.393 1.00 82.00 202 GLU A O 1
ATOM 1641 N N . ASP A 1 203 ? -6.550 4.040 10.550 1.00 81.25 203 ASP A N 1
ATOM 1642 C CA . ASP A 1 203 ? -7.671 4.991 10.391 1.00 81.25 203 ASP A CA 1
ATOM 1643 C C . ASP A 1 203 ? -8.690 4.595 9.300 1.00 81.25 203 ASP A C 1
ATOM 1645 O O . ASP A 1 203 ? -9.230 5.409 8.556 1.00 81.25 203 ASP A O 1
ATOM 1649 N N . ALA A 1 204 ? -8.923 3.288 9.154 1.00 88.81 204 ALA A N 1
ATOM 1650 C CA . ALA A 1 204 ? -9.723 2.728 8.068 1.00 88.81 204 ALA A CA 1
ATOM 1651 C C . ALA A 1 204 ? -11.090 2.238 8.557 1.00 88.81 204 ALA A C 1
ATOM 1653 O O . ALA A 1 204 ? -11.449 1.066 8.367 1.00 88.81 204 ALA A O 1
ATOM 1654 N N . LEU A 1 205 ? -11.843 3.122 9.220 1.00 92.75 205 LEU A N 1
ATOM 1655 C CA . LEU A 1 205 ? -13.104 2.785 9.882 1.00 92.75 205 LEU A CA 1
ATOM 1656 C C . LEU A 1 205 ? -14.072 2.044 8.951 1.00 92.75 205 LEU A C 1
ATOM 1658 O O . LEU A 1 205 ? -14.632 1.022 9.346 1.00 92.75 205 LEU A O 1
ATOM 1662 N N . GLU A 1 206 ? -14.227 2.474 7.700 1.00 93.00 206 GLU A N 1
ATOM 1663 C CA . GLU A 1 206 ? -15.140 1.837 6.745 1.00 93.00 206 GLU A CA 1
ATOM 1664 C C . GLU A 1 206 ? -14.721 0.405 6.396 1.00 93.00 206 GLU A C 1
ATOM 1666 O O . GLU A 1 206 ? -15.574 -0.467 6.207 1.00 93.00 206 GLU A O 1
ATOM 1671 N N . ILE A 1 207 ? -13.413 0.130 6.337 1.00 91.88 207 ILE A N 1
ATOM 1672 C CA . ILE A 1 207 ? -12.900 -1.224 6.097 1.00 91.88 207 ILE A CA 1
ATOM 1673 C C . ILE A 1 207 ? -13.176 -2.105 7.317 1.00 91.88 207 ILE A C 1
ATOM 1675 O O . ILE A 1 207 ? -13.593 -3.253 7.151 1.00 91.88 207 ILE A O 1
ATOM 1679 N N . VAL A 1 208 ? -12.996 -1.580 8.532 1.00 91.88 208 VAL A N 1
ATOM 1680 C CA . VAL A 1 208 ? -13.291 -2.309 9.775 1.00 91.88 208 VAL A CA 1
ATOM 1681 C C . VAL A 1 208 ? -14.787 -2.591 9.913 1.00 91.88 208 VAL A C 1
ATOM 1683 O O . VAL A 1 208 ? -15.174 -3.729 10.189 1.00 91.88 208 VAL A O 1
ATOM 1686 N N . GLN A 1 209 ? -15.631 -1.589 9.660 1.00 92.12 209 GLN A N 1
ATOM 1687 C CA . GLN A 1 209 ? -17.089 -1.721 9.643 1.00 92.12 209 GLN A CA 1
ATOM 1688 C C . GLN A 1 209 ? -17.527 -2.801 8.659 1.00 92.12 209 GLN A C 1
ATOM 1690 O O . GLN A 1 209 ? -18.329 -3.670 9.002 1.00 92.12 209 GLN A O 1
ATOM 1695 N N . TRP A 1 210 ? -16.964 -2.779 7.450 1.00 92.62 210 TRP A N 1
ATOM 1696 C CA . TRP A 1 210 ? -17.236 -3.798 6.452 1.00 92.62 210 TRP A CA 1
ATOM 1697 C C . TRP A 1 210 ? -16.754 -5.183 6.913 1.00 92.62 210 TRP A C 1
ATOM 1699 O O . TRP A 1 210 ? -17.528 -6.133 6.857 1.00 92.62 210 TRP A O 1
ATOM 1709 N N . ALA A 1 211 ? -15.533 -5.314 7.437 1.00 89.12 211 ALA A N 1
ATOM 1710 C CA . ALA A 1 211 ? -14.974 -6.593 7.888 1.00 89.12 211 ALA A CA 1
ATOM 1711 C C . ALA A 1 211 ? -15.791 -7.250 9.020 1.00 89.12 211 ALA A C 1
ATOM 1713 O O . ALA A 1 211 ? -15.979 -8.472 9.032 1.00 89.12 211 ALA A O 1
ATOM 1714 N N . ASN A 1 212 ? -16.302 -6.443 9.953 1.00 85.88 212 ASN A N 1
ATOM 1715 C CA . ASN A 1 212 ? -17.110 -6.896 11.085 1.00 85.88 212 ASN A CA 1
ATOM 1716 C C . ASN A 1 212 ? -18.431 -7.554 10.649 1.00 85.88 212 ASN A C 1
ATOM 1718 O O . ASN A 1 212 ? -18.861 -8.526 11.262 1.00 85.88 212 ASN A O 1
ATOM 1722 N N . VAL A 1 213 ? -19.037 -7.094 9.545 1.00 81.94 213 VAL A N 1
ATOM 1723 C CA . VAL A 1 213 ? -20.285 -7.673 9.010 1.00 81.94 213 VAL A CA 1
ATOM 1724 C C . VAL A 1 213 ? -20.119 -9.140 8.603 1.00 81.94 213 VAL A C 1
ATOM 1726 O O . VAL A 1 213 ? -21.085 -9.899 8.672 1.00 81.94 213 VAL A O 1
ATOM 1729 N N . TYR A 1 214 ? -18.922 -9.551 8.178 1.00 74.62 214 TYR A N 1
ATOM 1730 C CA . TYR A 1 214 ? -18.748 -10.830 7.491 1.00 74.62 214 TYR A CA 1
ATOM 1731 C C . TYR A 1 214 ? -18.064 -11.918 8.315 1.00 74.62 214 TYR A C 1
ATOM 1733 O O . TYR A 1 214 ? -18.354 -13.087 8.072 1.00 74.62 214 TYR A O 1
ATOM 1741 N N . ASP A 1 215 ? -17.154 -11.596 9.246 1.00 77.25 215 ASP A N 1
ATOM 1742 C CA . ASP A 1 215 ? -16.330 -12.669 9.837 1.00 77.25 215 ASP A CA 1
ATOM 1743 C C . ASP A 1 215 ? -15.639 -12.363 11.178 1.00 77.25 215 ASP A C 1
ATOM 1745 O O . ASP A 1 215 ? -14.806 -13.160 11.628 1.00 77.25 215 ASP A O 1
ATOM 1749 N N . LYS A 1 216 ? -15.888 -11.209 11.813 1.00 83.62 216 LYS A N 1
ATOM 1750 C CA . LYS A 1 216 ? -15.165 -10.821 13.038 1.00 83.62 216 LYS A CA 1
ATOM 1751 C C . LYS A 1 216 ? -16.106 -10.257 14.091 1.00 83.62 216 LYS A C 1
ATOM 1753 O O . LYS A 1 216 ? -16.887 -9.358 13.811 1.00 83.62 216 LYS A O 1
ATOM 1758 N N . SER A 1 217 ? -16.002 -10.790 15.305 1.00 89.75 217 SER A N 1
ATOM 1759 C CA . SER A 1 217 ? -16.703 -10.243 16.472 1.00 89.75 217 SER A CA 1
ATOM 1760 C C . SER A 1 217 ? -16.086 -8.917 16.920 1.00 89.75 217 SER A C 1
ATOM 1762 O O . SER A 1 217 ? -14.885 -8.698 16.737 1.00 89.75 217 SER A O 1
ATOM 1764 N N . ASP A 1 218 ? -16.896 -8.065 17.550 1.00 91.56 218 ASP A N 1
ATOM 1765 C CA . ASP A 1 218 ? -16.447 -6.800 18.137 1.00 91.56 218 ASP A CA 1
ATOM 1766 C C . ASP A 1 218 ? -15.259 -7.038 19.106 1.00 91.56 218 ASP A C 1
ATOM 1768 O O . ASP A 1 218 ? -14.255 -6.332 19.031 1.00 91.56 218 ASP A O 1
ATOM 1772 N N . GLU A 1 219 ? -15.292 -8.106 19.918 1.00 92.69 219 GLU A N 1
ATOM 1773 C CA . GLU A 1 219 ? -14.186 -8.547 20.785 1.00 92.69 219 GLU A CA 1
ATOM 1774 C C . GLU A 1 219 ? -12.872 -8.830 20.053 1.00 92.69 219 GLU A C 1
ATOM 1776 O O . GLU A 1 219 ? -11.805 -8.485 20.564 1.00 92.69 219 GLU A O 1
ATOM 1781 N N . GLN A 1 220 ? -12.914 -9.485 18.891 1.00 90.12 220 GLN A N 1
ATOM 1782 C CA . GLN A 1 220 ? -11.696 -9.804 18.140 1.00 90.12 220 GLN A CA 1
ATOM 1783 C C . GLN A 1 220 ? -11.044 -8.534 17.602 1.00 90.12 220 GLN A C 1
ATOM 1785 O O . GLN A 1 220 ? -9.835 -8.366 17.747 1.00 90.12 220 GLN A O 1
ATOM 1790 N N . VAL A 1 221 ? -11.842 -7.627 17.031 1.00 90.06 221 VAL A N 1
ATOM 1791 C CA . VAL A 1 221 ? -11.348 -6.337 16.527 1.00 90.06 221 VAL A CA 1
ATOM 1792 C C . VAL A 1 221 ? -10.781 -5.500 17.676 1.00 90.06 221 VAL A C 1
ATOM 1794 O O . VAL A 1 221 ? -9.669 -4.985 17.570 1.00 90.06 221 VAL A O 1
ATOM 1797 N N . TYR A 1 222 ? -11.489 -5.443 18.805 1.00 92.31 222 TYR A N 1
ATOM 1798 C CA . TYR A 1 222 ? -11.037 -4.742 20.003 1.00 92.31 222 TYR A CA 1
ATOM 1799 C C . TYR A 1 222 ? -9.707 -5.296 20.541 1.00 92.31 222 TYR A C 1
ATOM 1801 O O . TYR A 1 222 ? -8.744 -4.556 20.734 1.00 92.31 222 TYR A O 1
ATOM 1809 N N . THR A 1 223 ? -9.616 -6.617 20.723 1.00 91.50 223 THR A N 1
ATOM 1810 C CA . THR A 1 223 ? -8.409 -7.290 21.237 1.00 91.50 223 THR A CA 1
ATOM 1811 C C . THR A 1 223 ? -7.184 -6.979 20.381 1.00 91.50 223 THR A C 1
ATOM 1813 O O . THR A 1 223 ? -6.078 -6.821 20.895 1.00 91.50 223 THR A O 1
ATOM 1816 N N . VAL A 1 224 ? -7.373 -6.898 19.068 1.00 88.00 224 VAL A N 1
ATOM 1817 C CA . VAL A 1 224 ? -6.321 -6.577 18.108 1.00 88.00 224 VAL A CA 1
ATOM 1818 C C . VAL A 1 224 ? -5.846 -5.137 18.265 1.00 88.00 224 VAL A C 1
ATOM 1820 O O . VAL A 1 224 ? -4.642 -4.923 18.389 1.00 88.00 224 VAL A O 1
ATOM 1823 N N . LEU A 1 225 ? -6.768 -4.172 18.321 1.00 88.81 225 LEU A N 1
ATOM 1824 C CA . LEU A 1 225 ? -6.447 -2.751 18.509 1.00 88.81 225 LEU A CA 1
ATOM 1825 C C . LEU A 1 225 ? -5.613 -2.522 19.770 1.00 88.81 225 LEU A C 1
ATOM 1827 O O . LEU A 1 225 ? -4.585 -1.847 19.736 1.00 88.81 225 LEU A O 1
ATOM 1831 N N . ILE A 1 226 ? -6.030 -3.142 20.872 1.00 90.88 226 ILE A N 1
ATOM 1832 C CA . ILE A 1 226 ? -5.396 -2.969 22.180 1.00 90.88 226 ILE A CA 1
ATOM 1833 C C . ILE A 1 226 ? -4.048 -3.691 22.295 1.00 90.88 226 ILE A C 1
ATOM 1835 O O . ILE A 1 226 ? -3.175 -3.268 23.055 1.00 90.88 226 ILE A O 1
ATOM 1839 N N . ASN A 1 227 ? -3.850 -4.797 21.574 1.00 89.25 227 ASN A N 1
ATOM 1840 C CA . ASN A 1 227 ? -2.611 -5.574 21.670 1.00 89.25 227 ASN A CA 1
ATOM 1841 C C . ASN A 1 227 ? -1.563 -5.216 20.614 1.00 89.25 227 ASN A C 1
ATOM 1843 O O . ASN A 1 227 ? -0.377 -5.396 20.884 1.00 89.25 227 ASN A O 1
ATOM 1847 N N . LEU A 1 228 ? -1.967 -4.732 19.436 1.00 82.94 228 LEU A N 1
ATOM 1848 C CA . LEU A 1 228 ? -1.031 -4.325 18.382 1.00 82.94 228 LEU A CA 1
ATOM 1849 C C . LEU A 1 228 ? -0.515 -2.894 18.560 1.00 82.94 228 LEU A C 1
ATOM 1851 O O . LEU A 1 228 ? 0.560 -2.567 18.054 1.00 82.94 228 LEU A O 1
ATOM 1855 N N . SER A 1 229 ? -1.242 -2.049 19.292 1.00 77.81 229 SER A N 1
ATOM 1856 C CA . SER A 1 229 ? -0.782 -0.702 19.604 1.00 77.81 229 SER A CA 1
ATOM 1857 C C . SER A 1 229 ? 0.280 -0.750 20.707 1.00 77.81 229 SER A C 1
ATOM 1859 O O . SER A 1 229 ? -0.014 -0.782 21.899 1.00 77.81 229 SER A O 1
ATOM 1861 N N . HIS A 1 230 ? 1.553 -0.796 20.310 1.00 73.75 230 HIS A N 1
ATOM 1862 C CA . HIS A 1 230 ? 2.679 -0.653 21.245 1.00 73.75 230 HIS A CA 1
ATOM 1863 C C . HIS A 1 230 ? 2.862 0.785 21.747 1.00 73.75 230 HIS A C 1
ATOM 1865 O O . HIS A 1 230 ? 3.633 1.019 22.675 1.00 73.75 230 HIS A O 1
ATOM 1871 N N . ASP A 1 231 ? 2.187 1.738 21.115 1.00 76.31 231 ASP A N 1
ATOM 1872 C CA . ASP A 1 231 ? 2.306 3.161 21.373 1.00 76.31 231 ASP A CA 1
ATOM 1873 C C . ASP A 1 231 ? 0.895 3.709 21.543 1.00 76.31 231 ASP A C 1
ATOM 1875 O O . ASP A 1 231 ? 0.136 3.742 20.577 1.00 76.31 231 ASP A O 1
ATOM 1879 N N . VAL A 1 232 ? 0.544 4.113 22.769 1.00 62.91 232 VAL A N 1
ATOM 1880 C CA . VAL A 1 232 ? -0.776 4.688 23.084 1.00 62.91 232 VAL A CA 1
ATOM 1881 C C . VAL A 1 232 ? -1.141 5.798 22.097 1.00 62.91 232 VAL A C 1
ATOM 1883 O O . VAL A 1 232 ? -2.275 5.802 21.639 1.00 62.91 232 VAL A O 1
ATOM 1886 N N . THR A 1 233 ? -0.111 6.548 21.663 1.00 70.19 233 THR A N 1
ATOM 1887 C CA . THR A 1 233 ? 0.181 7.150 20.342 1.00 70.19 233 THR A CA 1
ATOM 1888 C C . THR A 1 233 ? -0.718 6.940 19.121 1.00 70.19 233 THR A C 1
ATOM 1890 O O . THR A 1 233 ? -0.926 7.816 18.278 1.00 70.19 233 THR A O 1
ATOM 1893 N N . LYS A 1 234 ? -1.172 5.701 18.972 1.00 78.00 234 LYS A N 1
ATOM 1894 C CA . LYS A 1 234 ? -1.607 5.138 17.696 1.00 78.00 234 LYS A CA 1
ATOM 1895 C C . LYS A 1 234 ? -2.919 4.385 17.808 1.00 78.00 234 LYS A C 1
ATOM 1897 O O . LYS A 1 234 ? -3.263 3.626 16.904 1.00 78.00 234 LYS A O 1
ATOM 1902 N N . TYR A 1 235 ? -3.651 4.553 18.909 1.00 86.38 235 TYR A N 1
ATOM 1903 C CA . TYR A 1 235 ? -5.004 4.025 18.952 1.00 86.38 235 TYR A CA 1
ATOM 1904 C C . TYR A 1 235 ? -5.864 4.726 17.906 1.00 86.38 235 TYR A C 1
ATOM 1906 O O . TYR A 1 235 ? -5.970 5.951 17.879 1.00 86.38 235 TYR A O 1
ATOM 1914 N N . ASN A 1 236 ? -6.504 3.923 17.065 1.00 90.25 236 ASN A N 1
ATOM 1915 C CA . ASN A 1 236 ? -7.539 4.386 16.162 1.00 90.25 236 ASN A CA 1
ATOM 1916 C C . ASN A 1 236 ? -8.806 4.675 16.981 1.00 90.25 236 ASN A C 1
ATOM 1918 O O . ASN A 1 236 ? -9.619 3.778 17.231 1.00 90.25 236 ASN A O 1
ATOM 1922 N N . ILE A 1 237 ? -8.907 5.914 17.473 1.00 92.69 237 ILE A N 1
ATOM 1923 C CA . ILE A 1 237 ? -9.994 6.358 18.351 1.00 92.69 237 ILE A CA 1
ATOM 1924 C C . ILE A 1 237 ? -11.343 6.201 17.652 1.00 92.69 237 ILE A C 1
ATOM 1926 O O . ILE A 1 237 ? -12.266 5.683 18.269 1.00 92.69 237 ILE A O 1
ATOM 1930 N N . GLU A 1 238 ? -11.441 6.510 16.358 1.00 93.50 238 GLU A N 1
ATOM 1931 C CA . GLU A 1 238 ? -12.695 6.379 15.605 1.00 93.50 238 GLU A CA 1
ATOM 1932 C C . GLU A 1 238 ? -13.219 4.933 15.599 1.00 93.50 238 GLU A C 1
ATOM 1934 O O . GLU A 1 238 ? -14.404 4.676 15.843 1.00 93.50 238 GLU A O 1
ATOM 1939 N N . VAL A 1 239 ? -12.335 3.950 15.392 1.00 93.50 239 VAL A N 1
ATOM 1940 C CA . VAL A 1 239 ? -12.717 2.532 15.460 1.00 93.50 239 VAL A CA 1
ATOM 1941 C C . VAL A 1 239 ? -13.087 2.116 16.886 1.00 93.50 239 VAL A C 1
ATOM 1943 O O . VAL A 1 239 ? -14.046 1.359 17.064 1.00 93.50 239 VAL A O 1
ATOM 1946 N N . LEU A 1 240 ? -12.374 2.601 17.907 1.00 94.81 240 LEU A N 1
ATOM 1947 C CA . LEU A 1 240 ? -12.698 2.313 19.309 1.00 94.81 240 LEU A CA 1
ATOM 1948 C C . LEU A 1 240 ? -14.059 2.891 19.713 1.00 94.81 240 LEU A C 1
ATOM 1950 O O . LEU A 1 240 ? -14.865 2.179 20.317 1.00 94.81 240 LEU A O 1
ATOM 1954 N N . GLU A 1 241 ? -14.342 4.139 19.346 1.00 95.81 241 GLU A N 1
ATOM 1955 C CA . GLU A 1 241 ? -15.635 4.785 19.564 1.00 95.81 241 GLU A CA 1
ATOM 1956 C C . GLU A 1 241 ? -16.756 3.979 18.910 1.00 95.81 241 GLU A C 1
ATOM 1958 O O . GLU A 1 241 ? -17.747 3.635 19.560 1.00 95.81 241 GLU A O 1
ATOM 1963 N N . TRP A 1 242 ? -16.579 3.602 17.643 1.00 96.12 242 TRP A N 1
ATOM 1964 C CA . TRP A 1 242 ? -17.555 2.798 16.916 1.00 96.12 242 TRP A CA 1
ATOM 1965 C C . TRP A 1 242 ? -17.815 1.432 17.580 1.00 96.12 242 TRP A C 1
ATOM 1967 O O . TRP A 1 242 ? -18.972 1.018 17.722 1.00 96.12 242 TRP A O 1
ATOM 1977 N N . LEU A 1 243 ? -16.769 0.737 18.045 1.00 95.44 243 LEU A N 1
ATOM 1978 C CA . LEU A 1 243 ? -16.909 -0.532 18.771 1.00 95.44 243 LEU A CA 1
ATOM 1979 C C . LEU A 1 243 ? -17.644 -0.350 20.111 1.00 95.44 243 LEU A C 1
ATOM 1981 O O . LEU A 1 243 ? -18.512 -1.154 20.465 1.00 95.44 243 LEU A O 1
ATOM 1985 N N . LEU A 1 244 ? -17.339 0.716 20.854 1.00 95.88 244 LEU A N 1
ATOM 1986 C CA . LEU A 1 244 ? -17.960 1.013 22.148 1.00 95.88 244 LEU A CA 1
ATOM 1987 C C . LEU A 1 244 ? -19.438 1.396 22.015 1.00 95.88 244 LEU A C 1
ATOM 1989 O O . LEU A 1 244 ? -20.254 0.933 22.819 1.00 95.88 244 LEU A O 1
ATOM 1993 N N . GLN A 1 245 ? -19.808 2.155 20.977 1.00 95.62 245 GLN A N 1
ATOM 1994 C CA . GLN A 1 245 ? -21.208 2.463 20.656 1.00 95.62 245 GLN A CA 1
ATOM 1995 C C . GLN A 1 245 ? -22.027 1.179 20.499 1.00 95.62 245 GLN A C 1
ATOM 1997 O O . GLN A 1 245 ? -23.106 1.044 21.080 1.00 95.62 245 GLN A O 1
ATOM 2002 N N . ARG A 1 246 ? -21.494 0.200 19.759 1.00 94.69 246 ARG A N 1
ATOM 2003 C CA . ARG A 1 246 ? -22.160 -1.087 19.512 1.00 94.69 246 ARG A CA 1
ATOM 2004 C C . ARG A 1 246 ? -22.263 -1.938 20.767 1.00 94.69 246 ARG A C 1
ATOM 2006 O O . ARG A 1 246 ? -23.346 -2.443 21.074 1.00 94.69 246 ARG A O 1
ATOM 2013 N N . ARG A 1 247 ? -21.161 -2.059 21.509 1.00 94.81 247 ARG A N 1
ATOM 2014 C CA . ARG A 1 247 ? -21.088 -2.856 22.737 1.00 94.81 247 ARG A CA 1
ATOM 2015 C C . ARG A 1 247 ? -22.068 -2.365 23.800 1.00 94.81 247 ARG A C 1
ATOM 2017 O O . ARG A 1 247 ? -22.800 -3.164 24.383 1.00 94.81 247 ARG A O 1
ATOM 2024 N N . TRP A 1 248 ? -22.097 -1.055 24.029 1.00 94.81 248 TRP A N 1
ATOM 2025 C CA . TRP A 1 248 ? -22.870 -0.440 25.110 1.00 94.81 248 TRP A CA 1
ATOM 2026 C C . TRP A 1 248 ? -24.220 0.125 24.667 1.00 94.81 248 TRP A C 1
ATOM 2028 O O . TRP A 1 248 ? -25.000 0.566 25.512 1.00 94.81 248 TRP A O 1
ATOM 2038 N N . LYS A 1 249 ? -24.527 0.076 23.364 1.00 94.88 249 LYS A N 1
ATOM 2039 C CA . LYS A 1 249 ? -25.741 0.650 22.755 1.00 94.88 249 LYS A CA 1
ATOM 2040 C C . LYS A 1 249 ? -25.909 2.134 23.094 1.00 94.88 249 LYS A C 1
ATOM 2042 O O . LYS A 1 249 ? -27.015 2.586 23.391 1.00 94.88 249 LYS A O 1
ATOM 2047 N N . LYS A 1 250 ? -24.796 2.865 23.086 1.00 95.31 250 LYS A N 1
ATOM 2048 C CA . LYS A 1 250 ? -24.732 4.305 23.357 1.00 95.31 250 LYS A CA 1
ATOM 2049 C C . LYS A 1 250 ? -24.655 5.075 22.045 1.00 95.31 250 LYS A C 1
ATOM 2051 O O . LYS A 1 250 ? -24.245 4.527 21.022 1.00 95.31 250 LYS A O 1
ATOM 2056 N N . SER A 1 251 ? -25.089 6.328 22.073 1.00 96.38 251 SER A N 1
ATOM 2057 C CA . SER A 1 251 ? -24.950 7.219 20.923 1.00 96.38 251 SER A CA 1
ATOM 2058 C C . SER A 1 251 ? -23.489 7.612 20.699 1.00 96.38 251 SER A C 1
ATOM 2060 O O . SER A 1 251 ? -22.680 7.591 21.624 1.00 96.38 251 SER A O 1
ATOM 2062 N N . GLU A 1 252 ? -23.163 8.008 19.470 1.00 96.31 252 GLU A N 1
ATOM 2063 C CA . GLU A 1 252 ? -21.844 8.535 19.107 1.00 96.31 252 GLU A CA 1
ATOM 2064 C C . GLU A 1 252 ? -21.407 9.676 20.033 1.00 96.31 252 GLU A C 1
ATOM 2066 O O . GLU A 1 252 ? -20.319 9.622 20.592 1.00 96.31 252 GLU A O 1
ATOM 2071 N N . ALA A 1 253 ? -22.296 10.639 20.296 1.00 96.56 253 ALA A N 1
ATOM 2072 C CA . ALA A 1 253 ? -22.006 11.772 21.171 1.00 96.56 253 ALA A CA 1
ATOM 2073 C C . ALA A 1 253 ? -21.712 11.357 22.625 1.00 96.56 253 ALA A C 1
ATOM 2075 O O . ALA A 1 253 ? -20.853 11.953 23.269 1.00 96.56 253 ALA A O 1
ATOM 2076 N N . GLU A 1 254 ? -22.410 10.346 23.157 1.00 95.56 254 GLU A N 1
ATOM 2077 C CA . GLU A 1 254 ? -22.120 9.820 24.498 1.00 95.56 254 GLU A CA 1
ATOM 2078 C C . GLU A 1 254 ? -20.745 9.152 24.551 1.00 95.56 254 GLU A C 1
ATOM 2080 O O . GLU A 1 254 ? -20.026 9.330 25.528 1.00 95.56 254 GLU A O 1
ATOM 2085 N N . VAL A 1 255 ? -20.377 8.392 23.517 1.00 95.94 255 VAL A N 1
ATOM 2086 C CA . VAL A 1 255 ? -19.083 7.702 23.474 1.00 95.94 255 VAL A CA 1
ATOM 2087 C C . VAL A 1 255 ? -17.936 8.682 23.229 1.00 95.94 255 VAL A C 1
ATOM 2089 O O . VAL A 1 255 ? -16.925 8.575 23.912 1.00 95.94 255 VAL A O 1
ATOM 2092 N N . GLN A 1 256 ? -18.102 9.684 22.362 1.00 95.56 256 GLN A N 1
ATOM 2093 C CA . GLN A 1 256 ? -17.114 10.755 22.157 1.00 95.56 256 GLN A CA 1
ATOM 2094 C C . GLN A 1 256 ? -16.796 11.498 23.461 1.00 95.56 256 GLN A C 1
ATOM 2096 O O . GLN A 1 256 ? -15.639 11.794 23.742 1.00 95.56 256 GLN A O 1
ATOM 2101 N N . GLN A 1 257 ? -17.795 11.722 24.326 1.00 95.50 257 GLN A N 1
ATOM 2102 C CA . GLN A 1 257 ? -17.565 12.303 25.657 1.00 95.50 257 GLN A CA 1
ATOM 2103 C C . GLN A 1 257 ? -16.678 11.430 26.556 1.00 95.50 257 GLN A C 1
ATOM 2105 O O . GLN A 1 257 ? -16.050 11.946 27.477 1.00 95.50 257 GLN A O 1
ATOM 2110 N N . TRP A 1 258 ? -16.604 10.115 26.328 1.00 95.06 258 TRP A N 1
ATOM 2111 C CA . TRP A 1 258 ? -15.708 9.239 27.090 1.00 95.06 258 TRP A CA 1
ATOM 2112 C C . TRP A 1 258 ? -14.239 9.486 26.730 1.00 95.06 258 TRP A C 1
ATOM 2114 O O . TRP A 1 258 ? -13.376 9.318 27.594 1.00 95.06 258 TRP A O 1
ATOM 2124 N N . PHE A 1 259 ? -13.981 9.923 25.494 1.00 94.75 259 PHE A N 1
ATOM 2125 C CA . PHE A 1 259 ? -12.663 10.265 24.958 1.00 94.75 259 PHE A CA 1
ATOM 2126 C C . PHE A 1 259 ? -12.318 11.760 25.074 1.00 94.75 259 PHE A C 1
ATOM 2128 O O . PHE A 1 259 ? -11.232 12.151 24.655 1.00 94.75 259 PHE A O 1
ATOM 2135 N N . ASP A 1 260 ? -13.178 12.588 25.684 1.00 93.62 260 ASP A N 1
ATOM 2136 C CA . ASP A 1 260 ? -12.884 13.995 26.017 1.00 93.62 260 ASP A CA 1
ATOM 2137 C C . ASP A 1 260 ? -11.905 14.075 27.208 1.00 93.62 260 ASP A C 1
ATOM 2139 O O . ASP A 1 260 ? -12.258 14.398 28.347 1.00 93.62 260 ASP A O 1
ATOM 2143 N N . LYS A 1 261 ? -10.670 13.639 26.957 1.00 91.38 261 LYS A N 1
ATOM 2144 C CA . LYS A 1 261 ? -9.558 13.505 27.905 1.00 91.38 261 LYS A CA 1
ATOM 2145 C C . LYS A 1 261 ? -8.259 13.944 27.239 1.00 91.38 261 LYS A C 1
ATOM 2147 O O . LYS A 1 261 ? -8.164 13.985 26.013 1.00 91.38 261 LYS A O 1
ATOM 2152 N N . GLU A 1 262 ? -7.243 14.242 28.048 1.00 90.00 262 GLU A N 1
ATOM 2153 C CA . GLU A 1 262 ? -5.892 14.403 27.514 1.00 90.00 262 GLU A CA 1
ATOM 2154 C C . GLU A 1 262 ? -5.411 13.068 26.939 1.00 90.00 262 GLU A C 1
ATOM 2156 O O . GLU A 1 262 ? -5.766 11.987 27.416 1.00 90.00 262 GLU A O 1
ATOM 2161 N N . TYR A 1 263 ? -4.623 13.141 25.872 1.00 87.31 263 TYR A N 1
ATOM 2162 C CA . TYR A 1 263 ? -4.201 11.966 25.122 1.00 87.31 263 TYR A CA 1
ATOM 2163 C C . TYR A 1 263 ? -3.417 10.978 26.000 1.00 87.31 263 TYR A C 1
ATOM 2165 O O . TYR A 1 263 ? -3.550 9.760 25.889 1.00 87.31 263 TYR A O 1
ATOM 2173 N N . GLU A 1 264 ? -2.624 11.525 26.916 1.00 89.81 264 GLU A N 1
ATOM 2174 C CA . GLU A 1 264 ? -1.805 10.824 27.894 1.00 89.81 264 GLU A CA 1
ATOM 2175 C C . GLU A 1 264 ? -2.631 9.999 28.895 1.00 89.81 264 GLU A C 1
ATOM 2177 O O . GLU A 1 264 ? -2.116 9.025 29.450 1.00 89.81 264 GLU A O 1
ATOM 2182 N N . ASP A 1 265 ? -3.907 10.344 29.096 1.00 92.19 265 ASP A N 1
ATOM 2183 C CA . ASP A 1 265 ? -4.822 9.621 29.984 1.00 92.19 265 ASP A CA 1
ATOM 2184 C C . ASP A 1 265 ? -5.477 8.406 29.301 1.00 92.19 265 ASP A C 1
ATOM 2186 O O . ASP A 1 265 ? -6.074 7.558 29.974 1.00 92.19 265 ASP A O 1
ATOM 2190 N N . ILE A 1 266 ? -5.369 8.287 27.973 1.00 92.81 266 ILE A N 1
ATOM 2191 C CA . ILE A 1 266 ? -5.919 7.169 27.194 1.00 92.81 266 ILE A CA 1
ATOM 2192 C C . ILE A 1 266 ? -4.925 6.001 27.242 1.00 92.81 266 ILE A C 1
ATOM 2194 O O . ILE A 1 266 ? -4.196 5.701 26.293 1.00 92.81 266 ILE A O 1
ATOM 2198 N N . THR A 1 267 ? -4.868 5.327 28.392 1.00 93.44 267 THR A N 1
ATOM 2199 C CA . THR A 1 267 ? -3.995 4.161 28.581 1.00 93.44 267 THR A CA 1
ATOM 2200 C C . THR A 1 267 ? -4.661 2.866 28.122 1.00 93.44 267 THR A C 1
ATOM 2202 O O . THR A 1 267 ? -5.885 2.770 27.997 1.00 93.44 267 THR A O 1
ATOM 2205 N N . LYS A 1 268 ? -3.848 1.824 27.908 1.00 93.75 268 LYS A N 1
ATOM 2206 C CA . LYS A 1 268 ? -4.344 0.470 27.628 1.00 93.75 268 LYS A CA 1
ATOM 2207 C C . LYS A 1 268 ? -5.303 -0.014 28.720 1.00 93.75 268 LYS A C 1
ATOM 2209 O O . LYS A 1 268 ? -6.378 -0.513 28.411 1.00 93.75 268 LYS A O 1
ATOM 2214 N N . GLU A 1 269 ? -4.927 0.172 29.982 1.00 94.38 269 GLU A N 1
ATOM 2215 C CA . GLU A 1 269 ? -5.716 -0.244 31.143 1.00 94.38 269 GLU A CA 1
ATOM 2216 C C . GLU A 1 269 ? -7.044 0.516 31.215 1.00 94.38 269 GLU A C 1
ATOM 2218 O O . GLU A 1 269 ? -8.075 -0.065 31.556 1.00 94.38 269 GLU A O 1
ATOM 2223 N N . TRP A 1 270 ? -7.035 1.809 30.870 1.00 94.56 270 TRP A N 1
ATOM 2224 C CA . TRP A 1 270 ? -8.255 2.606 30.800 1.00 94.56 270 TRP A CA 1
ATOM 2225 C C . TRP A 1 270 ? -9.194 2.103 29.701 1.00 94.56 270 TRP A C 1
ATOM 2227 O O . TRP A 1 270 ? -10.384 1.926 29.962 1.00 94.56 270 TRP A O 1
ATOM 2237 N N . LEU A 1 271 ? -8.670 1.808 28.507 1.00 95.31 271 LEU A N 1
ATOM 2238 C CA . LEU A 1 271 ? -9.458 1.238 27.414 1.00 95.31 271 LEU A CA 1
ATOM 2239 C C . LEU A 1 271 ? -10.031 -0.132 27.792 1.00 95.31 271 LEU A C 1
ATOM 2241 O O . LEU A 1 271 ? -11.224 -0.360 27.608 1.00 95.31 271 LEU A O 1
ATOM 2245 N N . GLU A 1 272 ? -9.224 -1.027 28.373 1.00 94.75 272 GLU A N 1
ATOM 2246 C CA . GLU A 1 272 ? -9.675 -2.341 28.856 1.00 94.75 272 GLU A CA 1
ATOM 2247 C C . GLU A 1 272 ? -10.793 -2.209 29.895 1.00 94.75 272 GLU A C 1
ATOM 2249 O O . GLU A 1 272 ? -11.825 -2.874 29.778 1.00 94.75 272 GLU A O 1
ATOM 2254 N N . HIS A 1 273 ? -10.650 -1.288 30.851 1.00 94.06 273 HIS A N 1
ATOM 2255 C CA . HIS A 1 273 ? -11.703 -0.983 31.814 1.00 94.06 273 HIS A CA 1
ATOM 2256 C C . HIS A 1 273 ? -12.968 -0.442 31.127 1.00 94.06 273 HIS A C 1
ATOM 2258 O O . HIS A 1 273 ? -14.079 -0.881 31.429 1.00 94.06 273 HIS A O 1
ATOM 2264 N N . LEU A 1 274 ? -12.821 0.492 30.186 1.00 94.88 274 LEU A N 1
ATOM 2265 C CA . LEU A 1 274 ? -13.932 1.066 29.426 1.00 94.88 274 LEU A CA 1
ATOM 2266 C C . LEU A 1 274 ? -14.666 0.004 28.593 1.00 94.88 274 LEU A C 1
ATOM 2268 O O . LEU A 1 274 ? -15.896 0.014 28.498 1.00 94.88 274 LEU A O 1
ATOM 2272 N N . TRP A 1 275 ? -13.933 -0.950 28.026 1.00 95.69 275 TRP A N 1
ATOM 2273 C CA . TRP A 1 275 ? -14.498 -2.081 27.305 1.00 95.69 275 TRP A CA 1
ATOM 2274 C C . TRP A 1 275 ? -15.261 -3.026 28.229 1.00 95.69 275 TRP A C 1
ATOM 2276 O O . TRP A 1 275 ? -16.384 -3.410 27.918 1.00 95.69 275 TRP A O 1
ATOM 2286 N N . GLU A 1 276 ? -14.708 -3.401 29.379 1.00 94.12 276 GLU A N 1
ATOM 2287 C CA . GLU A 1 276 ? -15.367 -4.341 30.296 1.00 94.12 276 GLU A CA 1
ATOM 2288 C C . GLU A 1 276 ? -16.574 -3.737 31.021 1.00 94.12 276 GLU A C 1
ATOM 2290 O O . GLU A 1 276 ? -17.586 -4.421 31.212 1.00 94.12 276 GLU A O 1
ATOM 2295 N N . TYR A 1 277 ? -16.484 -2.465 31.411 1.00 91.69 277 TYR A N 1
ATOM 2296 C CA . TYR A 1 277 ? -17.417 -1.855 32.360 1.00 91.69 277 TYR A CA 1
ATOM 2297 C C . TYR A 1 277 ? -18.172 -0.635 31.826 1.00 91.69 277 TYR A C 1
ATOM 2299 O O . TYR A 1 277 ? -19.172 -0.258 32.433 1.00 91.69 277 TYR A O 1
ATOM 2307 N N . GLY A 1 278 ? -17.746 -0.031 30.712 1.00 91.69 278 GLY A N 1
ATOM 2308 C CA . GLY A 1 278 ? -18.300 1.237 30.235 1.00 91.69 278 GLY A CA 1
ATOM 2309 C C . GLY A 1 278 ? -17.955 2.401 31.176 1.00 91.69 278 GLY A C 1
ATOM 2310 O O . GLY A 1 278 ? -17.195 2.248 32.134 1.00 91.69 278 GLY A O 1
ATOM 2311 N N . MET A 1 279 ? -18.518 3.587 30.922 1.00 84.75 279 MET A N 1
ATOM 2312 C CA . MET A 1 279 ? -18.437 4.731 31.846 1.00 84.75 279 MET A CA 1
ATOM 2313 C C . MET A 1 279 ? -19.568 4.653 32.869 1.00 84.75 279 MET A C 1
ATOM 2315 O O . MET A 1 279 ? -20.602 5.309 32.755 1.00 84.75 279 MET A O 1
ATOM 2319 N N . ASP A 1 280 ? -19.407 3.783 33.857 1.00 70.81 280 ASP A N 1
ATOM 2320 C CA . ASP A 1 280 ? -20.468 3.496 34.814 1.00 70.81 280 ASP A CA 1
ATOM 2321 C C . ASP A 1 280 ? -20.502 4.506 35.984 1.00 70.81 280 ASP A C 1
ATOM 2323 O O . ASP A 1 280 ? -20.107 4.211 37.111 1.00 70.81 280 ASP A O 1
ATOM 2327 N N . GLU A 1 281 ? -21.093 5.682 35.738 1.00 56.31 281 GLU A N 1
ATOM 2328 C CA . GLU A 1 281 ? -21.946 6.348 36.742 1.00 56.31 281 GLU A CA 1
ATOM 2329 C C . GLU A 1 281 ? -23.334 5.652 36.851 1.00 56.31 281 GLU A C 1
ATOM 2331 O O . GLU A 1 281 ? -24.065 5.840 37.829 1.00 56.31 281 GLU A O 1
ATOM 2336 N N . GLU A 1 282 ? -23.714 4.788 35.895 1.00 54.03 282 GLU A N 1
ATOM 2337 C CA . GLU A 1 282 ? -25.026 4.113 35.840 1.00 54.03 282 GLU A CA 1
ATOM 2338 C C . GLU A 1 282 ? -25.159 2.913 36.806 1.00 54.03 282 GLU A C 1
ATOM 2340 O O . GLU A 1 282 ? -26.257 2.661 37.324 1.00 54.03 282 GLU A O 1
ATOM 2345 N N . ARG A 1 283 ? -24.064 2.224 37.160 1.00 53.28 283 ARG A N 1
ATOM 2346 C CA . ARG A 1 283 ? -24.047 1.182 38.215 1.00 53.28 283 ARG A CA 1
ATOM 2347 C C . ARG A 1 283 ? -24.485 1.690 39.583 1.00 53.28 283 ARG A C 1
ATOM 2349 O O . ARG A 1 283 ? -25.188 0.970 40.293 1.00 53.28 283 ARG A O 1
ATOM 2356 N N . GLY A 1 284 ? -24.127 2.925 39.938 1.00 57.84 284 GLY A N 1
ATOM 2357 C CA . GLY A 1 284 ? -24.567 3.545 41.191 1.00 57.84 284 GLY A CA 1
ATOM 2358 C C . GLY A 1 284 ? -26.088 3.710 41.258 1.00 57.84 284 GLY A C 1
ATOM 2359 O O . GLY A 1 284 ? -26.679 3.556 42.324 1.00 57.84 284 GLY A O 1
ATOM 2360 N N . ARG A 1 285 ? -26.745 3.950 40.115 1.00 54.41 285 ARG A N 1
ATOM 2361 C CA . ARG A 1 285 ? -28.208 4.077 40.035 1.00 54.41 285 ARG A CA 1
ATOM 2362 C C . ARG A 1 285 ? -28.928 2.732 40.051 1.00 54.41 285 ARG A C 1
ATOM 2364 O O . ARG A 1 285 ? -29.975 2.640 40.678 1.00 54.41 285 ARG A O 1
ATOM 2371 N N . LYS A 1 286 ? -28.392 1.688 39.407 1.00 56.56 286 LYS A N 1
ATOM 2372 C CA . LYS A 1 286 ? -29.028 0.355 39.418 1.00 56.56 286 LYS A CA 1
ATOM 2373 C C . LYS A 1 286 ? -28.876 -0.378 40.753 1.00 56.56 286 LYS A C 1
ATOM 2375 O O . LYS A 1 286 ? -29.824 -1.036 41.158 1.00 56.56 286 LYS A O 1
ATOM 2380 N N . ARG A 1 287 ? -27.740 -0.233 41.452 1.00 58.09 287 ARG A N 1
ATOM 2381 C CA . ARG A 1 287 ? -27.583 -0.766 42.820 1.00 58.09 287 ARG A CA 1
ATOM 2382 C C . ARG A 1 287 ? -28.514 -0.077 43.811 1.00 58.09 287 ARG A C 1
ATOM 2384 O O . ARG A 1 287 ? -29.266 -0.768 44.477 1.00 58.09 287 ARG A O 1
ATOM 2391 N N . LYS A 1 288 ? -28.564 1.262 43.811 1.00 57.19 288 LYS A N 1
ATOM 2392 C CA . LYS A 1 288 ? -29.501 2.002 44.673 1.00 57.19 288 LYS A CA 1
ATOM 2393 C C . LYS A 1 288 ? -30.962 1.647 44.411 1.00 57.19 288 LYS A C 1
ATOM 2395 O O . LYS A 1 288 ? -31.722 1.513 45.352 1.00 57.19 288 LYS A O 1
ATOM 2400 N N . LYS A 1 289 ? -31.348 1.449 43.148 1.00 56.62 289 LYS A N 1
ATOM 2401 C CA . LYS A 1 289 ? -32.733 1.108 42.807 1.00 56.62 289 LYS A CA 1
ATOM 2402 C C . LYS A 1 289 ? -33.127 -0.328 43.187 1.00 56.62 289 LYS A C 1
ATOM 2404 O O . LYS A 1 289 ? -34.292 -0.565 43.450 1.00 56.62 289 LYS A O 1
ATOM 2409 N N . GLY A 1 290 ? -32.178 -1.267 43.221 1.00 60.03 290 GLY A N 1
ATOM 2410 C CA . GLY A 1 290 ? -32.420 -2.621 43.736 1.00 60.03 290 GLY A CA 1
ATOM 2411 C C . GLY A 1 290 ? -32.405 -2.697 45.267 1.00 60.03 290 GLY A C 1
ATOM 2412 O O . GLY A 1 290 ? -33.173 -3.456 45.835 1.00 60.03 290 GLY A O 1
ATOM 2413 N N . GLU A 1 291 ? -31.573 -1.885 45.927 1.00 59.75 291 GLU A N 1
ATOM 2414 C CA . GLU A 1 291 ? -31.510 -1.798 47.395 1.00 59.75 291 GLU A CA 1
ATOM 2415 C C . GLU A 1 291 ? -32.731 -1.061 47.987 1.00 59.75 291 GLU A C 1
ATOM 2417 O O . GLU A 1 291 ? -33.229 -1.470 49.027 1.00 59.75 291 GLU A O 1
ATOM 2422 N N . GLU A 1 292 ? -33.275 -0.039 47.312 1.00 59.78 292 GLU A N 1
ATOM 2423 C CA . GLU A 1 292 ? -34.520 0.639 47.733 1.00 59.78 292 GLU A CA 1
ATOM 2424 C C . GLU A 1 292 ? -35.778 -0.234 47.541 1.00 59.78 292 GLU A C 1
ATOM 2426 O O . GLU A 1 292 ? -36.739 -0.078 48.284 1.00 59.78 292 GLU A O 1
ATOM 2431 N N . GLU A 1 293 ? -35.790 -1.166 46.579 1.00 57.69 293 GLU A N 1
ATOM 2432 C CA . GLU A 1 293 ? -36.921 -2.087 46.362 1.00 57.69 293 GLU A CA 1
ATOM 2433 C C . GLU A 1 293 ? -36.892 -3.306 47.315 1.00 57.69 293 GLU A C 1
ATOM 2435 O O . GLU A 1 293 ? -37.943 -3.884 47.574 1.00 57.69 293 GLU A O 1
ATOM 2440 N N . GLU A 1 294 ? -35.732 -3.674 47.882 1.00 58.25 294 GLU A N 1
ATOM 2441 C CA . GLU A 1 294 ? -35.610 -4.733 48.909 1.00 58.25 294 GLU A CA 1
ATOM 2442 C C . GLU A 1 294 ? -35.870 -4.239 50.349 1.00 58.25 294 GLU A C 1
ATOM 2444 O O . GLU A 1 294 ? -36.133 -5.057 51.227 1.00 58.25 294 GLU A O 1
ATOM 2449 N N . GLU A 1 295 ? -35.810 -2.929 50.623 1.00 58.75 295 GLU A N 1
ATOM 2450 C CA . GLU A 1 295 ? -36.122 -2.369 51.954 1.00 58.75 295 GLU A CA 1
ATOM 2451 C C . GLU A 1 295 ? -37.632 -2.136 52.193 1.00 58.75 295 GLU A C 1
ATOM 2453 O O . GLU A 1 295 ? -38.038 -1.916 53.337 1.00 58.75 295 GLU A O 1
ATOM 2458 N N . ASP A 1 296 ? -38.457 -2.227 51.143 1.00 55.16 296 ASP A N 1
ATOM 2459 C CA . ASP A 1 296 ? -39.911 -1.996 51.178 1.00 55.16 296 ASP A CA 1
ATOM 2460 C C . ASP A 1 296 ? -40.767 -3.296 51.118 1.00 55.16 296 ASP A C 1
ATOM 2462 O O . ASP A 1 296 ? -42.003 -3.210 51.120 1.00 55.16 296 ASP A O 1
ATOM 2466 N N . GLU A 1 297 ? -40.151 -4.492 51.107 1.00 52.97 297 GLU A N 1
ATOM 2467 C CA . GLU A 1 297 ? -40.814 -5.815 51.259 1.00 52.97 297 GLU A CA 1
ATOM 2468 C C . GLU A 1 297 ? -40.672 -6.407 52.677 1.00 52.97 297 GLU A C 1
ATOM 2470 O O . GLU A 1 297 ? -41.680 -6.970 53.179 1.00 52.97 297 GLU A O 1
#

Organism: NCBI:txid1890364

Secondary structure (DSSP, 8-state):
---TTSPPPP----HHHHHHHHHHHHHTT-HHHHHHHHTTT---THHHHHHHTT-HHHHHHHHHTTPPP-TTT--GGGGTTSHHHHHHHHHH--S---S-HHHHHHHHHHTT---HHHHHHHHHHHTT---S---------TTS-HHHHHHHHHHHHHTTSS-TT-PPPTT----GGGHHHHHHHHHTT-S-TTHHHHHHHTT-HHHHHHHHHHH--HHHHHHHHHHH-SSGGG--HHHHHHHHHHHHT--HHHHHGGG-S-GGG--HHHHHHHHHH-S-SHHHHHHHHHHHHHS--